Protein AF-A0A453H8F2-F1 (afdb_monomer_lite)

InterPro domains:
  IPR016024 Armadillo-type fold [SSF48371] (17-205)

Foldseek 3Di:
DVVVLCCLLVPVVVVVVPDPLLNVLVVLLCQCQDPDPVSNVVSLVSLLSNLQSDLVSLQVSLVSLLVVLLVLVVLVVVVVVCVVPDDDDDPRPDRGALVSSLVVLLSSLLSNLPPDLQSLLSSQLSQQQPSNAPPVGSCPSVVVSQVSCVVVVHHSLVSCVVSVLVSLVSCVDCQHCVPPRPRRVRSSVSSLVVVCVSPVVSSVVSVCVSCVPPPCPCVVVPDDPVNVD

Secondary structure (DSSP, 8-state):
-HHHHHHHHHHHHHHHTTS-HHHHHHHHHHHHT-SSHHHHHHHHHHHHHHHHH-HHHHHHHHHHHHHHHHHHHHHHHHHHHHTTS------PPP---HHHHHHHHHHHHHHHTTT-THHHHHHHHHHH-TTTS-TT-TTHHHHHHHHHHHTTT--HHHHHHHHHHHHHHHHTSTTTTT-S-HHHHHHHHHHHHHHHHH-HHHHHHHHHHHHTT-TTGGGSTT--GGG--

Radius of gyration: 19.94 Å; chains: 1; bounding box: 47×41×61 Å

Sequence (229 aa):
VDLLQSLLVDHLFRIQEYFSIQSLLQVLIYLVCHPSWAVRKIAYDATKNILSSSGALAEDLLFLFTSWLSLVGERVLILKQSDMDSFGDSQLPFIPSTEVLVKCLFLIAPYAIDHSQRSYARLILCSHHPCISSSGSPAGVWKRLQKRLKQQNISFTDLIFPNITVICKELLSKDGLFSSNKQEQRAALCSLATLMSISPNDTFVEFEKHFIELPDRTLHDGFSENDIK

pLDDT: mean 85.43, std 12.01, range [42.34, 96.06]

Organism: Aegilops tauschii subsp. strangulata (NCBI:txid200361)

Structure (mmCIF, N/CA/C/O backbone):
data_AF-A0A453H8F2-F1
#
_entry.id   AF-A0A453H8F2-F1
#
loop_
_atom_site.group_PDB
_atom_site.id
_atom_site.type_symbol
_atom_site.label_atom_id
_atom_site.label_alt_id
_atom_site.label_comp_id
_atom_site.label_asym_id
_atom_site.label_entity_id
_atom_site.label_seq_id
_atom_site.pdbx_PDB_ins_code
_atom_site.Cartn_x
_atom_site.Cartn_y
_atom_site.Cartn_z
_atom_site.occupancy
_atom_site.B_iso_or_equiv
_atom_site.auth_seq_id
_atom_site.auth_comp_id
_atom_site.auth_asym_id
_atom_site.auth_atom_id
_atom_site.pdbx_PDB_model_num
ATOM 1 N N . VAL A 1 1 ? -14.748 4.874 19.698 1.00 80.06 1 VAL A N 1
ATOM 2 C CA . VAL A 1 1 ? -14.541 4.966 18.235 1.00 80.06 1 VAL A CA 1
ATOM 3 C C . VAL A 1 1 ? -15.328 6.141 17.677 1.00 80.06 1 VAL A C 1
ATOM 5 O O . VAL A 1 1 ? -14.727 6.965 17.012 1.00 80.06 1 VAL A O 1
ATOM 8 N N . ASP A 1 2 ? -16.598 6.292 18.051 1.00 84.06 2 ASP A N 1
ATOM 9 C CA . ASP A 1 2 ? -17.459 7.393 17.584 1.00 84.06 2 ASP A CA 1
ATOM 10 C C . ASP A 1 2 ? -16.883 8.791 17.855 1.00 84.06 2 ASP A C 1
ATOM 12 O O . ASP A 1 2 ? -16.821 9.604 16.943 1.00 84.06 2 ASP A O 1
ATOM 16 N N . LEU A 1 3 ? -16.339 9.043 19.056 1.00 83.38 3 LEU A N 1
ATOM 17 C CA . LEU A 1 3 ? -15.649 10.307 19.354 1.00 83.38 3 LEU A CA 1
ATOM 18 C C . LEU A 1 3 ? -14.469 10.566 18.402 1.00 83.38 3 LEU A C 1
ATOM 20 O O . LEU A 1 3 ? -14.318 11.674 17.902 1.00 83.38 3 LEU A O 1
ATOM 24 N N . LEU A 1 4 ? -13.648 9.545 18.127 1.00 81.38 4 LEU A N 1
ATOM 25 C CA . LEU A 1 4 ? -12.515 9.664 17.203 1.00 81.38 4 LEU A CA 1
ATOM 26 C C . LEU A 1 4 ? -13.003 9.986 15.784 1.00 81.38 4 LEU A C 1
ATOM 28 O O . LEU A 1 4 ? -12.419 10.834 15.120 1.00 81.38 4 LEU A O 1
ATOM 32 N N . GLN A 1 5 ? -14.088 9.342 15.345 1.00 86.00 5 GLN A N 1
ATOM 33 C CA . GLN A 1 5 ? -14.711 9.629 14.057 1.00 86.00 5 GLN A CA 1
ATOM 34 C C . GLN A 1 5 ? -15.205 11.076 13.986 1.00 86.00 5 GLN A C 1
ATOM 36 O O . GLN A 1 5 ? -14.808 11.779 13.068 1.00 86.00 5 GLN A O 1
ATOM 41 N N . SER A 1 6 ? -16.022 11.535 14.939 1.00 86.50 6 SER A N 1
ATOM 42 C CA . SER A 1 6 ? -16.548 12.908 14.937 1.00 86.50 6 SER A CA 1
ATOM 43 C C . SER A 1 6 ? -15.426 13.947 14.946 1.00 86.50 6 SER A C 1
ATOM 45 O O . SER A 1 6 ? -15.436 14.879 14.151 1.00 86.50 6 SER A O 1
ATOM 47 N N . LEU A 1 7 ? -14.396 13.752 15.778 1.00 83.44 7 LEU A N 1
ATOM 48 C CA . LEU A 1 7 ? -13.256 14.670 15.833 1.00 83.44 7 LEU A CA 1
ATOM 49 C C . LEU A 1 7 ? -12.485 14.735 14.504 1.00 83.44 7 LEU A C 1
ATOM 51 O O . LEU A 1 7 ? -12.079 15.816 14.089 1.00 83.44 7 LEU A O 1
ATOM 55 N N . LEU A 1 8 ? -12.280 13.606 13.824 1.00 82.44 8 LEU A N 1
ATOM 56 C CA . LEU A 1 8 ? -11.508 13.566 12.577 1.00 82.44 8 LEU A CA 1
ATOM 57 C C . LEU A 1 8 ? -12.327 13.920 11.335 1.00 82.44 8 LEU A C 1
ATOM 59 O O . LEU A 1 8 ? -11.763 14.430 10.377 1.00 82.44 8 LEU A O 1
ATOM 63 N N . VAL A 1 9 ? -13.633 13.661 11.329 1.00 85.00 9 VAL A N 1
ATOM 64 C CA . VAL A 1 9 ? -14.508 14.027 10.208 1.00 85.00 9 VAL A CA 1
ATOM 65 C C . VAL A 1 9 ? -14.824 15.521 10.251 1.00 85.00 9 VAL A C 1
ATOM 67 O O . VAL A 1 9 ? -14.680 16.192 9.233 1.00 85.00 9 VAL A O 1
ATOM 70 N N . ASP A 1 10 ? -15.170 16.057 11.424 1.00 86.12 10 ASP A N 1
ATOM 71 C CA . ASP A 1 10 ? -15.652 17.439 11.543 1.00 86.12 10 ASP A CA 1
ATOM 72 C C . ASP A 1 10 ? -14.533 18.438 11.879 1.00 86.12 10 ASP A C 1
ATOM 74 O O . ASP A 1 10 ? -14.655 19.641 11.622 1.00 86.12 10 ASP A O 1
ATOM 78 N N . HIS A 1 11 ? -13.434 17.972 12.485 1.00 84.38 11 HIS A N 1
ATOM 79 C CA . HIS A 1 11 ? -12.412 18.841 13.080 1.00 84.38 11 HIS A CA 1
ATOM 80 C C . HIS A 1 11 ? -10.964 18.429 12.764 1.00 84.38 11 HIS A C 1
ATOM 82 O O . HIS A 1 11 ? -10.061 18.797 13.518 1.00 84.38 11 HIS A O 1
ATOM 88 N N . LEU A 1 12 ? -10.716 17.735 11.640 1.00 82.06 12 LEU A N 1
ATOM 89 C CA . LEU A 1 12 ? -9.389 17.220 11.258 1.00 82.06 12 LEU A CA 1
ATOM 90 C C . LEU A 1 12 ? -8.255 18.235 11.457 1.00 82.06 12 LEU A C 1
ATOM 92 O O . LEU A 1 12 ? -7.270 17.923 12.119 1.00 82.06 12 LEU A O 1
ATOM 96 N N . PHE A 1 13 ? -8.421 19.455 10.935 1.00 81.69 13 PHE A N 1
ATOM 97 C CA . PHE A 1 13 ? -7.403 20.508 11.003 1.00 81.69 13 PHE A CA 1
ATOM 98 C C . PHE A 1 13 ? -7.022 20.866 12.448 1.00 81.69 13 PHE A C 1
ATOM 100 O O . PHE A 1 13 ? -5.845 20.956 12.773 1.00 81.69 13 PHE A O 1
ATOM 107 N N . ARG A 1 14 ? -8.011 20.990 13.345 1.00 82.19 14 ARG A N 1
ATOM 108 C CA . ARG A 1 14 ? -7.760 21.275 14.769 1.00 82.19 14 ARG A CA 1
ATOM 109 C C . ARG A 1 14 ? -7.122 20.088 15.475 1.00 82.19 14 ARG A C 1
ATOM 111 O O . ARG A 1 14 ? -6.304 20.269 16.363 1.00 82.19 14 ARG A O 1
ATOM 118 N N . ILE A 1 15 ? -7.497 18.866 15.103 1.00 80.56 15 ILE A N 1
ATOM 119 C CA . ILE A 1 15 ? -6.936 17.656 15.710 1.00 80.56 15 ILE A CA 1
ATOM 120 C C . ILE A 1 15 ? -5.476 17.458 15.309 1.00 80.56 15 ILE A C 1
ATOM 122 O O . ILE A 1 15 ? -4.679 17.055 16.152 1.00 80.56 15 ILE A O 1
ATOM 126 N N . GLN A 1 16 ? -5.104 17.791 14.073 1.00 80.12 16 GLN A N 1
ATOM 127 C CA . GLN A 1 16 ? -3.721 17.691 13.600 1.00 80.12 16 GLN A CA 1
ATOM 128 C C . GLN A 1 16 ? -2.739 18.580 14.385 1.00 80.12 16 GLN A C 1
ATOM 130 O O . GLN A 1 16 ? -1.561 18.242 14.456 1.00 80.12 16 GLN A O 1
ATOM 135 N N . GLU A 1 17 ? -3.204 19.649 15.043 1.00 82.88 17 GLU A N 1
ATOM 136 C CA . GLU A 1 17 ? -2.373 20.472 15.941 1.00 82.88 17 GLU A CA 1
ATOM 137 C C . GLU A 1 17 ? -1.934 19.718 17.211 1.00 82.88 17 GLU A C 1
ATOM 139 O O . GLU A 1 17 ? -0.897 20.030 17.795 1.00 82.88 17 GLU A O 1
ATOM 144 N N . TYR A 1 18 ? -2.697 18.705 17.631 1.00 83.06 18 TYR A N 1
ATOM 145 C CA . TYR A 1 18 ? -2.476 17.965 18.881 1.00 83.06 18 TYR A CA 1
ATOM 146 C C . TYR A 1 18 ? -2.163 16.482 18.667 1.00 83.06 18 TYR A C 1
ATOM 148 O O . TYR A 1 18 ? -1.742 15.792 19.597 1.00 83.06 18 TYR A O 1
ATOM 156 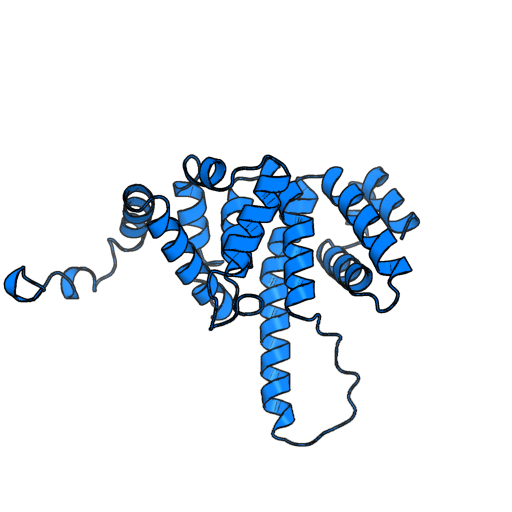N N . PHE A 1 19 ? -2.400 15.968 17.462 1.00 79.38 19 PHE A N 1
ATOM 157 C CA . PHE A 1 19 ? -2.363 14.545 17.174 1.00 79.38 19 PHE A CA 1
ATOM 158 C C . PHE A 1 19 ? -1.687 14.267 15.832 1.00 79.38 19 PHE A C 1
ATOM 160 O O . PHE A 1 19 ? -2.183 14.643 14.771 1.00 79.38 19 PHE A O 1
ATOM 167 N N . SER A 1 20 ? -0.546 13.573 15.878 1.00 89.44 20 SER A N 1
ATOM 168 C CA . SER A 1 20 ? 0.212 13.254 14.667 1.00 89.44 20 SER A CA 1
ATOM 169 C C . SER A 1 20 ? -0.512 12.222 13.793 1.00 89.44 20 SER A C 1
ATOM 171 O O . SER A 1 20 ? -1.155 11.294 14.295 1.00 89.44 20 SER A O 1
ATOM 173 N N . ILE A 1 21 ? -0.343 12.323 12.472 1.00 87.56 21 ILE A N 1
ATOM 174 C CA . ILE A 1 21 ? -0.895 11.345 11.518 1.00 87.56 21 ILE A CA 1
ATOM 175 C C . ILE A 1 21 ? -0.283 9.949 11.749 1.00 87.56 21 ILE A C 1
ATOM 177 O O . ILE A 1 21 ? -0.952 8.930 11.581 1.00 87.56 21 ILE A O 1
ATOM 181 N N . GLN A 1 22 ? 0.961 9.873 12.229 1.00 89.50 22 GLN A N 1
ATOM 182 C CA . GLN A 1 22 ? 1.587 8.607 12.618 1.00 89.50 22 GLN A CA 1
ATOM 183 C C . GLN A 1 22 ? 0.853 7.944 13.793 1.00 89.50 22 GLN A C 1
ATOM 185 O O . GLN A 1 22 ? 0.556 6.748 13.741 1.00 89.50 22 GLN A O 1
ATOM 190 N N . SER A 1 23 ? 0.519 8.714 14.832 1.00 88.69 23 SER A N 1
ATOM 191 C CA . SER A 1 23 ? -0.291 8.233 15.957 1.00 88.69 23 SER A CA 1
ATOM 192 C C . SER A 1 23 ? -1.676 7.796 15.482 1.00 88.69 23 SER A C 1
ATOM 194 O O . SER A 1 23 ? -2.191 6.774 15.938 1.00 88.69 23 SER A O 1
ATOM 196 N N . LEU A 1 24 ? -2.260 8.520 14.521 1.00 89.31 24 LEU A N 1
ATOM 197 C CA . LEU A 1 24 ? -3.533 8.146 13.913 1.00 89.31 24 LEU A CA 1
ATOM 198 C C . LEU A 1 24 ? -3.459 6.789 13.226 1.00 89.31 24 LEU A C 1
ATOM 200 O O . LEU A 1 24 ? -4.276 5.920 13.523 1.00 89.31 24 LEU A O 1
ATOM 204 N N . LEU A 1 25 ? -2.464 6.581 12.364 1.00 89.94 25 LEU A N 1
ATOM 205 C CA . LEU A 1 25 ? -2.268 5.307 11.681 1.00 89.94 25 LEU A CA 1
ATOM 206 C C . LEU A 1 25 ? -2.172 4.149 12.685 1.00 89.94 25 LEU A C 1
ATOM 208 O O . LEU A 1 25 ? -2.843 3.131 12.519 1.00 89.94 25 LEU A O 1
ATOM 212 N N . GLN A 1 26 ? -1.388 4.316 13.752 1.00 88.31 26 GLN A N 1
ATOM 213 C CA . GLN A 1 26 ? -1.236 3.299 14.796 1.00 88.31 26 GLN A CA 1
ATOM 214 C C . GLN A 1 26 ? -2.558 2.985 15.502 1.00 88.31 26 GLN A C 1
ATOM 216 O O . GLN A 1 26 ? -2.888 1.811 15.676 1.00 88.31 26 GLN A O 1
ATOM 221 N N . VAL A 1 27 ? -3.330 4.011 15.874 1.00 89.00 27 VAL A N 1
ATOM 222 C CA . VAL A 1 27 ? -4.641 3.843 16.520 1.00 89.00 27 VAL A CA 1
ATOM 223 C C . VAL A 1 27 ? -5.628 3.146 15.584 1.00 89.00 27 VAL A C 1
ATOM 225 O O . VAL A 1 27 ? -6.305 2.208 16.006 1.00 89.00 27 VAL A O 1
ATOM 228 N N . LEU A 1 28 ? -5.693 3.552 14.313 1.00 88.81 28 LEU A N 1
ATOM 229 C CA . LEU A 1 28 ? -6.578 2.935 13.322 1.00 88.81 28 LEU A CA 1
ATOM 230 C C . LEU A 1 28 ? -6.225 1.463 13.105 1.00 88.81 28 LEU A C 1
ATOM 232 O O . LEU A 1 28 ? -7.111 0.608 13.156 1.00 88.81 28 LEU A O 1
ATOM 236 N N . ILE A 1 29 ? -4.935 1.147 12.938 1.00 86.75 29 ILE A N 1
ATOM 237 C CA . ILE A 1 29 ? -4.466 -0.237 12.837 1.00 86.75 29 ILE A CA 1
ATOM 238 C C . ILE A 1 29 ? -4.872 -0.994 14.101 1.00 86.75 29 ILE A C 1
ATOM 240 O O . ILE A 1 29 ? -5.582 -1.987 13.992 1.00 86.75 29 ILE A O 1
ATOM 244 N N . TYR A 1 30 ? -4.523 -0.510 15.293 1.00 87.38 30 TYR A N 1
ATOM 245 C CA . TYR A 1 30 ? -4.846 -1.181 16.555 1.00 87.38 30 TYR A CA 1
ATOM 246 C C . TYR A 1 30 ? -6.343 -1.504 16.696 1.00 87.38 30 TYR A C 1
ATOM 248 O O . TYR A 1 30 ? -6.710 -2.634 17.024 1.00 87.38 30 TYR A O 1
ATOM 256 N N . LEU A 1 31 ? -7.220 -0.549 16.380 1.00 89.19 31 LEU A N 1
ATOM 257 C CA . LEU A 1 31 ? -8.670 -0.730 16.462 1.00 89.19 31 LEU A CA 1
ATOM 258 C C . LEU A 1 31 ? -9.200 -1.732 15.424 1.00 89.19 31 LEU A C 1
ATOM 260 O O . LEU A 1 31 ? -10.023 -2.588 15.756 1.00 89.19 31 LEU A O 1
ATOM 264 N N . VAL A 1 32 ? -8.704 -1.682 14.185 1.00 86.62 32 VAL A N 1
ATOM 265 C CA . VAL A 1 32 ? -9.069 -2.643 13.126 1.00 86.62 32 VAL A CA 1
ATOM 266 C C . VAL A 1 32 ? -8.514 -4.045 13.426 1.00 86.62 32 VAL A C 1
ATOM 268 O O . VAL A 1 32 ? -9.095 -5.048 13.007 1.00 86.62 32 VAL A O 1
ATOM 271 N N . CYS A 1 33 ? -7.438 -4.135 14.209 1.00 84.44 33 CYS A N 1
ATOM 272 C CA . CYS A 1 33 ? -6.833 -5.382 14.677 1.00 84.44 33 CYS A CA 1
ATOM 273 C C . CYS A 1 33 ? -7.430 -5.929 15.984 1.00 84.44 33 CYS A C 1
ATOM 275 O O . CYS A 1 33 ? -7.044 -7.017 16.410 1.00 84.44 33 CYS A O 1
ATOM 277 N N . HIS A 1 34 ? -8.319 -5.187 16.648 1.00 87.12 34 HIS A N 1
ATOM 278 C CA . HIS A 1 34 ? -8.715 -5.454 18.031 1.00 87.12 34 HIS A CA 1
ATOM 279 C C . HIS A 1 34 ? -9.296 -6.875 18.221 1.00 87.12 34 HIS A C 1
ATOM 281 O O . HIS A 1 34 ? -10.029 -7.343 17.347 1.00 87.12 34 HIS A O 1
ATOM 287 N N . PRO A 1 35 ? -9.056 -7.581 19.347 1.00 84.31 35 PRO A N 1
ATOM 288 C CA . PRO A 1 35 ? -9.553 -8.950 19.557 1.00 84.31 35 PRO A CA 1
ATOM 289 C C . PRO A 1 35 ? -11.088 -9.063 19.512 1.00 84.31 35 PRO A C 1
ATOM 291 O O . PRO A 1 35 ? -11.630 -10.022 18.959 1.00 84.31 35 PRO A O 1
ATOM 294 N N . SER A 1 36 ? -11.805 -8.049 20.007 1.00 89.62 36 SER A N 1
ATOM 295 C CA . SER A 1 36 ? -13.273 -7.985 19.920 1.00 89.62 36 SER A CA 1
ATOM 296 C C . SER A 1 36 ? -13.763 -7.663 18.504 1.00 89.62 36 SER A C 1
ATOM 298 O O . SER A 1 36 ? -13.453 -6.604 17.956 1.00 89.62 36 SER A O 1
ATOM 300 N N . TRP A 1 37 ? -14.597 -8.546 17.943 1.00 88.31 37 TRP A N 1
ATOM 301 C CA . TRP A 1 37 ? -15.240 -8.343 16.638 1.00 88.31 37 TRP A CA 1
ATOM 302 C C . TRP A 1 37 ? -16.119 -7.088 16.596 1.00 88.31 37 TRP A C 1
ATOM 304 O O . TRP A 1 37 ? -16.096 -6.373 15.597 1.00 88.31 37 TRP A O 1
ATOM 314 N N . ALA A 1 38 ? -16.843 -6.789 17.680 1.00 92.06 38 ALA A N 1
ATOM 315 C CA . ALA A 1 38 ? -17.693 -5.602 17.756 1.00 92.06 38 ALA A CA 1
ATOM 316 C C . ALA A 1 38 ? -16.867 -4.316 17.604 1.00 92.06 38 ALA A C 1
ATOM 318 O O . ALA A 1 38 ? -17.239 -3.431 16.838 1.00 92.06 38 ALA A O 1
ATOM 319 N N . VAL A 1 39 ? -15.698 -4.260 18.254 1.00 90.56 39 VAL A N 1
ATOM 320 C CA . VAL A 1 39 ? -14.766 -3.132 18.118 1.00 90.56 39 VAL A CA 1
ATOM 321 C C . VAL A 1 39 ? -14.242 -3.036 16.690 1.00 90.56 39 VAL A C 1
ATOM 323 O O . VAL A 1 39 ? -14.302 -1.956 16.113 1.00 90.56 39 VAL A O 1
ATOM 326 N N . ARG A 1 40 ? -13.804 -4.152 16.084 1.00 90.56 40 ARG A N 1
ATOM 327 C CA . ARG A 1 40 ? -13.309 -4.148 14.695 1.00 90.56 40 ARG A CA 1
ATOM 328 C C . ARG A 1 40 ? -14.355 -3.651 13.707 1.00 90.56 40 ARG A C 1
ATOM 330 O O . ARG A 1 40 ? -14.008 -2.901 12.804 1.00 90.56 40 ARG A O 1
ATOM 337 N N . LYS A 1 41 ? -15.616 -4.067 13.863 1.00 90.56 41 LYS A N 1
ATOM 338 C CA . LYS A 1 41 ? -16.713 -3.647 12.984 1.00 90.56 41 LYS A CA 1
ATOM 339 C C . LYS A 1 41 ? -16.907 -2.130 13.040 1.00 90.56 41 LYS A C 1
ATOM 341 O O . LYS A 1 41 ? -16.829 -1.478 12.007 1.00 90.56 41 LYS A O 1
ATOM 346 N N . ILE A 1 42 ? -17.069 -1.578 14.245 1.00 92.44 42 ILE A N 1
ATOM 347 C CA . ILE A 1 42 ? -17.270 -0.134 14.442 1.00 92.44 42 ILE A CA 1
ATOM 348 C C . ILE A 1 42 ? -16.033 0.648 13.973 1.00 92.44 42 ILE A C 1
ATOM 350 O O . ILE A 1 42 ? -16.160 1.656 13.289 1.00 92.44 42 ILE A O 1
ATOM 354 N N . ALA A 1 43 ? -14.828 0.164 14.287 1.00 92.06 43 ALA A N 1
ATOM 355 C CA . ALA A 1 43 ? -13.576 0.771 13.845 1.00 92.06 43 ALA A CA 1
ATOM 356 C C . ALA A 1 43 ? -13.438 0.799 12.323 1.00 92.06 43 ALA A C 1
ATOM 358 O O . ALA A 1 43 ? -13.000 1.805 11.774 1.00 92.06 43 ALA A O 1
ATOM 359 N N . TYR A 1 44 ? -13.816 -0.281 11.641 1.00 91.88 44 TYR A N 1
ATOM 360 C CA . TYR A 1 44 ? -13.758 -0.360 10.187 1.00 91.88 44 TYR A CA 1
ATOM 361 C C . TYR A 1 44 ? -14.693 0.666 9.537 1.00 91.88 44 TYR A C 1
ATOM 363 O O . TYR A 1 44 ? -14.250 1.432 8.682 1.00 91.88 44 TYR A O 1
ATOM 371 N N . ASP A 1 45 ? -15.949 0.735 9.987 1.00 91.81 45 ASP A N 1
ATOM 372 C CA . ASP A 1 45 ? -16.930 1.697 9.470 1.00 91.81 45 ASP A CA 1
ATOM 373 C C . ASP A 1 45 ? -16.506 3.147 9.757 1.00 91.81 45 ASP A C 1
ATOM 375 O O . ASP A 1 45 ? -16.530 3.992 8.861 1.00 91.81 45 ASP A O 1
ATOM 379 N N . ALA A 1 46 ? -16.008 3.421 10.964 1.00 92.25 46 ALA A N 1
ATOM 380 C CA . ALA A 1 46 ? -15.493 4.738 11.322 1.00 92.25 46 ALA A CA 1
ATOM 381 C C . ALA A 1 46 ? -14.272 5.143 10.494 1.00 92.25 46 ALA A C 1
ATOM 383 O O . ALA A 1 46 ? -14.193 6.273 10.019 1.00 92.25 46 ALA A O 1
ATOM 384 N N . THR A 1 47 ? -13.339 4.214 10.272 1.00 93.06 47 THR A N 1
ATOM 385 C CA . THR A 1 47 ? -12.146 4.465 9.454 1.00 93.06 47 THR A CA 1
ATOM 386 C C . THR A 1 47 ? -12.534 4.785 8.017 1.00 93.06 47 THR A C 1
ATOM 388 O O . THR A 1 47 ? -11.976 5.710 7.440 1.00 93.06 47 THR A O 1
ATOM 391 N N . LYS A 1 48 ? -13.525 4.087 7.443 1.00 93.38 48 LYS A N 1
ATOM 392 C CA . LYS A 1 48 ? -14.048 4.430 6.113 1.00 93.38 48 LYS A CA 1
ATOM 393 C C . LYS A 1 48 ? -14.581 5.858 6.065 1.00 93.38 48 LYS A C 1
ATOM 395 O O . LYS A 1 48 ? -14.257 6.577 5.130 1.00 93.38 48 LYS A O 1
ATOM 400 N N . ASN A 1 49 ? -15.359 6.264 7.068 1.00 92.94 49 ASN A N 1
ATOM 401 C CA . ASN A 1 49 ? -15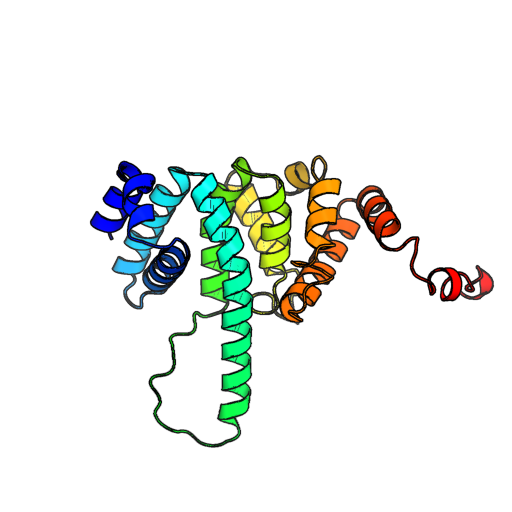.913 7.617 7.130 1.00 92.94 49 ASN A CA 1
ATOM 402 C C . ASN A 1 49 ? -14.801 8.675 7.228 1.00 92.94 49 ASN A C 1
ATOM 404 O O . ASN A 1 49 ? -14.827 9.652 6.484 1.00 92.94 49 ASN A O 1
ATOM 408 N N . ILE A 1 50 ? -13.790 8.437 8.071 1.00 91.44 50 ILE A N 1
ATOM 409 C CA . ILE A 1 50 ? -12.610 9.308 8.215 1.00 91.44 50 ILE A CA 1
ATOM 410 C C . ILE A 1 50 ? -11.831 9.419 6.898 1.00 91.44 50 ILE A C 1
ATOM 412 O O . ILE A 1 50 ? -11.457 1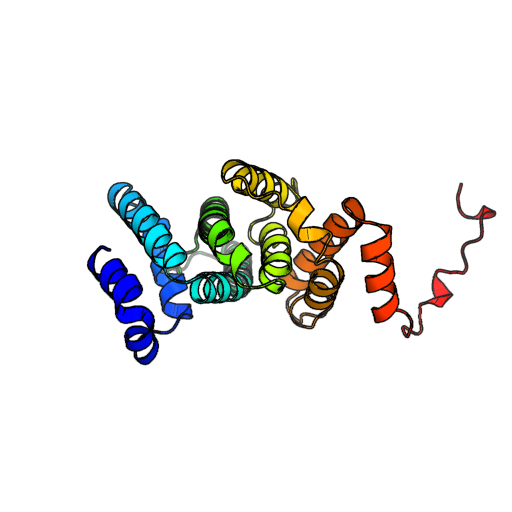0.509 6.487 1.00 91.44 50 ILE A O 1
ATOM 416 N N . LEU A 1 51 ? -11.580 8.302 6.216 1.00 92.88 51 LEU A N 1
ATOM 417 C CA . LEU A 1 51 ? -10.842 8.313 4.950 1.00 92.88 51 LEU A CA 1
ATOM 418 C C . LEU A 1 51 ? -11.652 8.965 3.823 1.00 92.88 51 LEU A C 1
ATOM 420 O O . LEU A 1 51 ? -11.090 9.650 2.976 1.00 92.88 51 LEU A O 1
ATOM 424 N N . SER A 1 52 ? -12.975 8.791 3.829 1.00 92.19 52 SER A N 1
ATOM 425 C CA . SER A 1 52 ? -13.858 9.412 2.840 1.00 92.19 52 SER A CA 1
ATOM 426 C C . SER A 1 52 ? -14.003 10.924 3.004 1.00 92.19 52 SER A C 1
ATOM 428 O O . SER A 1 52 ? -14.370 11.591 2.042 1.00 92.19 52 SER A O 1
ATOM 430 N N . SER A 1 53 ? -13.724 11.476 4.193 1.00 91.19 53 SER A N 1
ATOM 431 C CA . SER A 1 53 ? -13.837 12.918 4.430 1.00 91.19 53 SER A CA 1
ATOM 432 C C . SER A 1 53 ? -12.628 13.710 3.925 1.00 91.19 53 SER A C 1
ATOM 434 O O . SER A 1 53 ? -12.741 14.919 3.736 1.00 91.19 53 SER A O 1
ATOM 436 N N . SER A 1 54 ? -11.476 13.063 3.694 1.00 90.31 54 SER A N 1
ATOM 437 C CA . SER A 1 54 ? -10.260 13.730 3.218 1.00 90.31 54 SER A CA 1
ATOM 438 C C . SER A 1 54 ? -9.340 12.786 2.435 1.00 90.31 54 SER A C 1
ATOM 440 O O . SER A 1 54 ? -8.668 11.926 3.008 1.00 90.31 54 SER A O 1
ATOM 442 N N . GLY A 1 55 ? -9.246 13.004 1.118 1.00 90.25 55 GLY A N 1
ATOM 443 C CA . GLY A 1 55 ? -8.304 12.283 0.252 1.00 90.25 55 GLY A CA 1
ATOM 444 C C . GLY A 1 55 ? -6.834 12.556 0.600 1.00 90.25 55 GLY A C 1
ATOM 445 O O . GLY A 1 55 ? -6.021 11.637 0.552 1.00 90.25 55 GLY A O 1
ATOM 446 N N . ALA A 1 56 ? -6.509 13.780 1.037 1.00 91.31 56 ALA A N 1
ATOM 447 C CA . ALA A 1 56 ? -5.172 14.139 1.520 1.00 91.31 56 ALA A CA 1
ATOM 448 C C . ALA A 1 56 ? -4.767 13.290 2.733 1.00 91.31 56 ALA A C 1
ATOM 450 O O . ALA A 1 56 ? -3.682 12.719 2.767 1.00 91.31 56 ALA A O 1
ATOM 451 N N . LEU A 1 57 ? -5.682 13.120 3.695 1.00 91.88 57 LEU A N 1
ATOM 452 C CA . LEU A 1 57 ? -5.440 12.264 4.854 1.00 91.88 57 LEU A CA 1
ATOM 453 C C . LEU A 1 57 ? -5.241 10.799 4.445 1.00 91.88 57 LEU A C 1
ATOM 455 O O . LEU A 1 57 ? -4.390 10.110 5.005 1.00 91.88 57 LEU A O 1
ATOM 459 N N . ALA A 1 58 ? -6.031 10.309 3.486 1.00 94.06 58 ALA A N 1
ATOM 460 C CA . ALA A 1 58 ? -5.883 8.951 2.978 1.00 94.06 58 ALA A CA 1
ATOM 461 C C . ALA A 1 58 ? -4.525 8.735 2.288 1.00 94.06 58 ALA A C 1
ATOM 463 O O . ALA A 1 58 ? -3.914 7.681 2.478 1.00 94.06 58 ALA A O 1
ATOM 464 N N . GLU A 1 59 ? -4.031 9.727 1.540 1.00 94.19 59 GLU A N 1
ATOM 465 C CA . GLU A 1 59 ? -2.675 9.718 0.986 1.00 94.19 59 GLU A CA 1
ATOM 466 C C . GLU A 1 59 ? -1.621 9.705 2.100 1.00 94.19 59 GLU A C 1
ATOM 468 O O . GLU A 1 59 ? -0.794 8.794 2.132 1.00 94.19 59 GLU A O 1
ATOM 473 N N . ASP A 1 60 ? -1.677 10.635 3.055 1.00 93.81 60 ASP A N 1
ATOM 474 C CA . ASP A 1 60 ? -0.703 10.710 4.152 1.00 93.81 60 ASP A CA 1
ATOM 475 C C . ASP A 1 60 ? -0.625 9.386 4.931 1.00 93.81 60 ASP A C 1
ATOM 477 O O . ASP A 1 60 ? 0.459 8.880 5.243 1.00 93.81 60 ASP A O 1
ATOM 481 N N . LEU A 1 61 ? -1.782 8.771 5.199 1.00 94.88 61 LEU A N 1
ATOM 482 C CA . LEU A 1 61 ? -1.862 7.467 5.850 1.00 94.88 61 LEU A CA 1
ATOM 483 C C . LEU A 1 61 ? -1.266 6.347 4.991 1.00 94.88 61 LEU A C 1
ATOM 485 O O . LEU A 1 61 ? -0.621 5.461 5.546 1.00 94.88 61 LEU A O 1
ATOM 489 N N . LEU A 1 62 ? -1.439 6.368 3.666 1.00 96.06 62 LEU A N 1
ATOM 490 C CA . LEU A 1 62 ? -0.827 5.393 2.756 1.00 96.06 62 LEU A CA 1
ATOM 491 C C . LEU A 1 62 ? 0.707 5.505 2.739 1.00 96.06 62 LEU A C 1
ATOM 493 O O . LEU A 1 62 ? 1.407 4.487 2.765 1.00 96.06 62 LEU A O 1
ATOM 497 N N . PHE A 1 63 ? 1.241 6.726 2.715 1.00 94.06 63 PHE A N 1
ATOM 498 C CA . PHE A 1 63 ? 2.686 6.952 2.763 1.00 94.06 63 PHE A CA 1
ATOM 499 C C . PHE A 1 63 ? 3.271 6.459 4.088 1.00 94.06 63 PHE A C 1
ATOM 501 O O . PHE A 1 63 ? 4.197 5.647 4.089 1.00 94.06 63 PHE A O 1
ATOM 508 N N . LEU A 1 64 ? 2.663 6.843 5.214 1.00 94.44 64 LEU A N 1
ATOM 509 C CA . LEU A 1 64 ? 3.075 6.363 6.536 1.00 94.44 64 LEU A CA 1
ATOM 510 C C . LEU A 1 64 ? 2.927 4.846 6.679 1.00 94.44 64 LEU A C 1
ATOM 512 O O . LEU A 1 64 ? 3.752 4.200 7.327 1.00 94.44 64 LEU A O 1
ATOM 516 N N . PHE A 1 65 ? 1.903 4.261 6.056 1.00 95.38 65 PHE A N 1
ATOM 517 C CA . PHE A 1 65 ? 1.705 2.817 6.048 1.00 95.38 65 PHE A CA 1
ATOM 518 C C . PHE A 1 65 ? 2.874 2.089 5.380 1.00 95.38 65 PHE A C 1
ATOM 520 O O . PHE A 1 65 ? 3.283 1.045 5.877 1.00 95.38 65 PHE A O 1
ATOM 527 N N . THR A 1 66 ? 3.474 2.660 4.331 1.00 93.62 66 THR A N 1
ATOM 528 C CA . THR A 1 66 ? 4.657 2.081 3.672 1.00 93.62 66 THR A CA 1
ATOM 529 C C . THR A 1 66 ? 5.826 1.947 4.651 1.00 93.62 66 THR A C 1
ATOM 531 O O . THR A 1 66 ? 6.333 0.846 4.856 1.00 93.62 66 THR A O 1
ATOM 534 N N . SER A 1 67 ? 6.198 3.033 5.336 1.00 91.94 67 SER A N 1
ATOM 535 C CA . SER A 1 67 ? 7.272 3.009 6.340 1.00 91.94 67 SER A CA 1
ATOM 536 C C . SER A 1 67 ? 6.928 2.108 7.531 1.00 91.94 67 SER A C 1
ATOM 538 O O . SER A 1 67 ? 7.793 1.441 8.102 1.00 91.94 67 SER A O 1
ATOM 540 N N . TRP A 1 68 ? 5.646 2.042 7.898 1.00 92.25 68 TRP A N 1
ATOM 541 C CA . TRP A 1 68 ? 5.168 1.144 8.944 1.00 92.25 68 TRP A CA 1
ATOM 542 C C . TRP A 1 68 ? 5.346 -0.333 8.573 1.00 92.25 68 TRP A C 1
ATOM 544 O O . TRP A 1 68 ? 5.717 -1.131 9.433 1.00 92.25 68 TRP A O 1
ATOM 554 N N . LEU A 1 69 ? 5.138 -0.715 7.307 1.00 94.19 69 LEU A N 1
ATOM 555 C CA . LEU A 1 69 ? 5.397 -2.079 6.838 1.00 94.19 69 LEU A CA 1
ATOM 556 C C . LEU A 1 69 ? 6.874 -2.461 6.985 1.00 94.19 69 LEU A C 1
ATOM 558 O O . LEU A 1 69 ? 7.162 -3.575 7.429 1.00 94.19 69 LEU A O 1
ATOM 562 N N . SER A 1 70 ? 7.796 -1.551 6.661 1.00 93.31 70 SER A N 1
ATOM 563 C CA . SER A 1 70 ? 9.237 -1.747 6.864 1.00 93.31 70 SER A CA 1
ATOM 564 C C . SER A 1 70 ? 9.551 -2.013 8.340 1.00 93.31 70 SER A C 1
ATOM 566 O O . SER A 1 70 ? 10.159 -3.037 8.665 1.00 93.31 70 SER A O 1
ATOM 568 N N . LEU A 1 71 ? 9.026 -1.167 9.237 1.00 91.06 71 LEU A N 1
ATOM 569 C CA . LEU A 1 71 ? 9.199 -1.292 10.688 1.00 91.06 71 LEU A CA 1
ATOM 570 C C . LEU A 1 71 ? 8.629 -2.609 11.238 1.00 91.06 71 LEU A C 1
ATOM 572 O O . LEU A 1 71 ? 9.256 -3.269 12.067 1.00 91.06 71 LEU A O 1
ATOM 576 N N . VAL A 1 72 ? 7.434 -3.010 10.795 1.00 90.44 72 VAL A N 1
ATOM 577 C CA . VAL A 1 72 ? 6.834 -4.288 11.204 1.00 90.44 72 VAL A CA 1
ATOM 578 C C . VAL A 1 72 ? 7.668 -5.461 10.688 1.00 90.44 72 VAL A C 1
ATOM 580 O O . VAL A 1 72 ? 7.912 -6.405 11.438 1.00 90.44 72 VAL A O 1
ATOM 583 N N . GLY A 1 73 ? 8.147 -5.397 9.444 1.00 90.38 73 GLY A N 1
ATOM 584 C CA . GLY A 1 73 ? 9.040 -6.403 8.871 1.00 90.38 73 GLY A CA 1
ATOM 585 C C . GLY A 1 73 ? 10.334 -6.569 9.670 1.00 90.38 73 GLY A C 1
ATOM 586 O O . GLY A 1 73 ? 10.720 -7.695 9.979 1.00 90.38 73 GLY A O 1
ATOM 587 N N . GLU A 1 74 ? 10.957 -5.464 10.085 1.00 89.94 74 GLU A N 1
ATOM 588 C CA . GLU A 1 74 ? 12.156 -5.473 10.933 1.00 89.94 74 GLU A CA 1
ATOM 589 C C . GLU A 1 74 ? 11.887 -6.120 12.293 1.00 89.94 74 GLU A C 1
ATOM 591 O O . GLU A 1 74 ? 12.628 -7.009 12.708 1.00 89.94 74 GLU A O 1
ATOM 596 N N . ARG A 1 75 ? 10.780 -5.759 12.955 1.00 88.38 75 ARG A N 1
ATOM 597 C CA . ARG A 1 75 ? 10.381 -6.379 14.229 1.00 88.38 75 ARG A CA 1
ATOM 598 C C . ARG A 1 75 ? 10.174 -7.885 14.092 1.00 88.38 75 ARG A C 1
ATOM 600 O O . ARG A 1 75 ? 10.640 -8.641 14.935 1.00 88.38 75 ARG A O 1
ATOM 607 N N . VAL A 1 76 ? 9.519 -8.334 13.020 1.00 87.56 76 VAL A N 1
ATOM 608 C CA . VAL A 1 76 ? 9.323 -9.768 12.752 1.00 87.56 76 VAL A CA 1
ATOM 609 C C . VAL A 1 76 ? 10.657 -10.487 12.532 1.00 87.56 76 VAL A C 1
ATOM 611 O O . VAL A 1 76 ? 10.811 -11.619 12.985 1.00 87.56 76 VAL A O 1
ATOM 614 N N . LEU A 1 77 ? 11.620 -9.863 11.847 1.00 86.12 77 LEU A N 1
ATOM 615 C CA . LEU A 1 77 ? 12.951 -10.444 11.648 1.00 86.12 77 LEU A CA 1
ATOM 616 C C . LEU A 1 77 ? 13.722 -10.573 12.964 1.00 86.12 77 LEU A C 1
ATOM 618 O O . LEU A 1 77 ? 14.298 -11.629 13.209 1.00 86.12 77 LEU A O 1
ATOM 622 N N . ILE A 1 78 ? 13.680 -9.542 13.812 1.00 86.06 78 ILE A N 1
ATOM 623 C CA . ILE A 1 78 ? 14.314 -9.555 15.138 1.00 86.06 78 ILE A CA 1
ATOM 624 C C . ILE A 1 78 ? 13.738 -10.690 15.989 1.00 86.06 78 ILE A C 1
ATOM 626 O O . ILE A 1 78 ? 14.499 -11.456 16.568 1.00 86.06 78 ILE A O 1
ATOM 630 N N . LEU A 1 79 ? 12.411 -10.859 16.008 1.00 82.31 79 LEU A N 1
ATOM 631 C CA . LEU A 1 79 ? 11.779 -11.928 16.787 1.00 82.31 79 LEU A CA 1
ATOM 632 C C . LEU A 1 79 ? 12.160 -13.329 16.317 1.00 82.31 79 LEU A C 1
ATOM 634 O O . LEU A 1 79 ? 12.447 -14.202 17.127 1.00 82.31 79 LEU A O 1
ATOM 638 N N . LYS A 1 80 ? 12.229 -13.538 14.999 1.00 81.88 80 LYS A N 1
ATOM 639 C CA . LYS A 1 80 ? 12.681 -14.820 14.442 1.00 81.88 80 LYS A CA 1
ATOM 640 C C . LYS A 1 80 ? 14.132 -15.140 14.800 1.00 81.88 80 LYS A C 1
ATOM 642 O O . LYS A 1 80 ? 14.486 -16.312 14.843 1.00 81.88 80 LYS A O 1
ATOM 647 N N . GLN A 1 81 ? 14.963 -14.118 15.004 1.00 77.88 81 GLN A N 1
ATOM 648 C CA . GLN A 1 81 ? 16.345 -14.286 15.449 1.00 77.88 81 GLN A CA 1
ATOM 649 C C . GLN A 1 81 ? 16.412 -14.551 16.959 1.00 77.88 81 GLN A C 1
ATOM 651 O O . GLN A 1 81 ? 17.171 -15.417 17.372 1.00 77.88 81 GLN A O 1
ATOM 656 N N . SER A 1 82 ? 15.585 -13.882 17.772 1.00 67.19 82 SER A N 1
ATOM 657 C CA . SER A 1 82 ? 15.551 -14.083 19.228 1.00 67.19 82 SER A CA 1
ATOM 658 C C . SER A 1 82 ? 14.918 -15.406 19.662 1.00 67.19 82 SER A C 1
ATOM 660 O O . SER A 1 82 ? 15.312 -15.951 20.684 1.00 67.19 82 SER A O 1
ATOM 662 N N . ASP A 1 83 ? 13.980 -15.963 18.888 1.00 57.97 83 ASP A N 1
ATOM 663 C CA . ASP A 1 83 ? 13.404 -17.292 19.156 1.00 57.97 83 ASP A CA 1
ATOM 664 C C . ASP A 1 83 ? 14.458 -18.421 19.076 1.00 57.97 83 ASP A C 1
ATOM 666 O O . ASP A 1 83 ? 14.210 -19.531 19.549 1.00 57.97 83 ASP A O 1
ATOM 670 N N . MET A 1 84 ? 15.645 -18.147 18.514 1.00 57.16 84 MET A N 1
ATOM 671 C CA . MET A 1 84 ? 16.789 -19.064 18.549 1.00 57.16 84 MET A CA 1
ATOM 672 C C . MET A 1 84 ? 17.599 -18.990 19.857 1.00 57.16 84 MET A C 1
ATOM 674 O O . MET A 1 84 ? 18.332 -19.933 20.143 1.00 57.16 84 MET A O 1
ATOM 678 N N . ASP A 1 85 ? 17.398 -17.955 20.686 1.00 49.34 85 ASP A N 1
ATOM 679 C CA . ASP A 1 85 ? 18.180 -17.656 21.894 1.00 49.34 85 ASP A CA 1
ATOM 680 C C . ASP A 1 85 ? 17.275 -17.350 23.116 1.00 49.34 85 ASP A C 1
ATOM 682 O O . ASP A 1 85 ? 17.291 -16.263 23.674 1.00 49.34 85 ASP A O 1
ATOM 686 N N . SER A 1 86 ? 16.503 -18.342 23.575 1.00 49.88 86 SER A N 1
ATOM 687 C CA . SER A 1 86 ?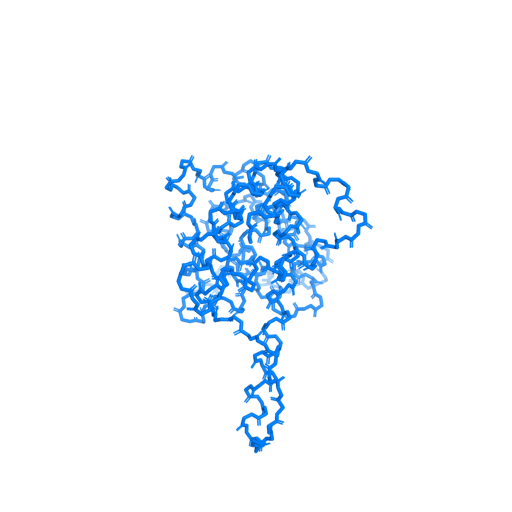 15.784 -18.410 24.872 1.00 49.88 86 SER A CA 1
ATOM 688 C C . SER A 1 86 ? 14.803 -17.277 25.270 1.00 49.88 86 SER A C 1
ATOM 690 O O . SER A 1 86 ? 15.115 -16.093 25.351 1.00 49.88 86 SER A O 1
ATOM 692 N N . PHE A 1 87 ? 13.595 -17.704 25.649 1.00 50.69 87 PHE A N 1
ATOM 693 C CA . PHE A 1 87 ? 12.479 -16.888 26.131 1.00 50.69 87 PHE A CA 1
ATOM 694 C C . PHE A 1 87 ? 12.806 -16.076 27.396 1.00 50.69 87 PHE A C 1
ATOM 696 O O . PHE A 1 87 ? 12.998 -16.636 28.476 1.00 50.69 87 PHE A O 1
ATOM 703 N N . GLY A 1 88 ? 12.746 -14.750 27.277 1.00 44.00 88 GLY A N 1
ATOM 704 C CA . GLY A 1 88 ? 12.545 -13.830 28.393 1.00 44.00 88 GLY A CA 1
ATOM 705 C C . GLY A 1 88 ? 11.246 -13.051 28.193 1.00 44.00 88 GLY A C 1
ATOM 706 O O . GLY A 1 88 ? 11.077 -12.406 27.157 1.00 44.00 88 GLY A O 1
ATOM 707 N N . ASP A 1 89 ? 10.344 -13.121 29.177 1.00 42.34 89 ASP A N 1
ATOM 708 C CA . ASP A 1 89 ? 9.104 -12.340 29.280 1.00 42.34 89 ASP A CA 1
ATOM 709 C C . ASP A 1 89 ? 9.391 -10.834 29.146 1.00 42.34 89 ASP A C 1
ATOM 711 O O . ASP A 1 89 ? 9.628 -10.116 30.117 1.00 42.34 89 ASP A O 1
ATOM 715 N N . SER A 1 90 ? 9.363 -10.335 27.916 1.00 47.34 90 SER A N 1
ATOM 716 C CA . SER A 1 90 ? 9.246 -8.914 27.619 1.00 47.34 90 SER A CA 1
ATOM 717 C C . SER A 1 90 ? 7.876 -8.703 26.997 1.00 47.34 90 SER A C 1
ATOM 719 O O . SER A 1 90 ? 7.430 -9.513 26.185 1.00 47.34 90 SER A O 1
ATOM 721 N N . GLN A 1 91 ? 7.169 -7.650 27.419 1.00 51.81 91 GLN A N 1
ATOM 722 C CA . GLN A 1 91 ? 5.909 -7.232 26.806 1.00 51.81 91 GLN A CA 1
ATOM 723 C C . GLN A 1 91 ? 6.156 -6.949 25.327 1.00 51.81 91 GLN A C 1
ATOM 725 O O . GLN A 1 91 ? 6.570 -5.862 24.925 1.00 51.81 91 GLN A O 1
ATOM 730 N N . LEU A 1 92 ? 5.964 -7.990 24.534 1.00 54.25 92 LEU A N 1
ATOM 731 C CA . LEU A 1 92 ? 6.317 -8.031 23.139 1.00 54.25 92 LEU A CA 1
ATOM 732 C C . LEU A 1 92 ? 5.406 -7.026 22.424 1.00 54.25 92 LEU A C 1
ATOM 734 O O . LEU A 1 92 ? 4.179 -7.135 22.535 1.00 54.25 92 LEU A O 1
ATOM 738 N N . PRO A 1 93 ? 5.958 -6.002 21.751 1.00 63.31 93 PRO A N 1
ATOM 739 C CA . PRO A 1 93 ? 5.138 -4.987 21.109 1.00 63.31 93 PRO A CA 1
ATOM 740 C C . PRO A 1 93 ? 4.191 -5.663 20.116 1.00 63.31 93 PRO A C 1
ATOM 742 O O . PRO A 1 93 ? 4.614 -6.521 19.348 1.00 63.31 93 PRO A O 1
ATOM 745 N N . PHE A 1 94 ? 2.910 -5.286 20.136 1.00 72.69 94 PHE A N 1
ATOM 746 C CA . PHE A 1 94 ? 1.889 -5.873 19.266 1.00 72.69 94 PHE A CA 1
ATOM 747 C C . PHE A 1 94 ? 2.332 -5.845 17.792 1.00 72.69 94 PHE A C 1
ATOM 749 O O . PHE A 1 94 ? 2.564 -4.772 17.227 1.00 72.69 94 PHE A O 1
ATOM 756 N N . ILE A 1 95 ? 2.431 -7.024 17.171 1.00 82.88 95 ILE A N 1
ATOM 757 C CA . ILE A 1 95 ? 2.728 -7.187 15.744 1.00 82.88 95 ILE A CA 1
ATOM 758 C C . ILE A 1 95 ? 1.452 -7.638 15.027 1.00 82.88 95 ILE A C 1
ATOM 760 O O . ILE A 1 95 ? 0.986 -8.760 15.249 1.00 82.88 95 ILE A O 1
ATOM 764 N N . PRO A 1 96 ? 0.872 -6.800 14.149 1.00 84.94 96 PRO A N 1
ATOM 765 C CA . PRO A 1 96 ? -0.256 -7.210 13.329 1.00 84.94 96 PRO A CA 1
ATOM 766 C C . PRO A 1 96 ? 0.123 -8.375 12.405 1.00 84.94 96 PRO A C 1
ATOM 768 O O . PRO A 1 96 ? 1.197 -8.384 11.806 1.00 84.94 96 PRO A O 1
ATOM 771 N N . SER A 1 97 ? -0.787 -9.336 12.227 1.00 87.19 97 SER A N 1
ATOM 772 C CA . SER A 1 97 ? -0.591 -10.402 11.233 1.00 87.19 97 SER A CA 1
ATOM 773 C C . SER A 1 97 ? -0.558 -9.851 9.799 1.00 87.19 97 SER A C 1
ATOM 775 O O . SER A 1 97 ? -1.196 -8.839 9.496 1.00 87.19 97 SER A O 1
ATOM 777 N N . THR A 1 98 ? 0.091 -10.571 8.880 1.00 90.25 98 THR A N 1
ATOM 778 C CA . THR A 1 98 ? 0.136 -10.219 7.450 1.00 90.25 98 THR A CA 1
ATOM 779 C C . THR A 1 98 ? -1.251 -9.961 6.852 1.00 90.25 98 THR A C 1
ATOM 781 O O . THR A 1 98 ? -1.457 -8.948 6.193 1.00 90.25 98 THR A O 1
ATOM 784 N N . GLU A 1 99 ? -2.237 -10.827 7.106 1.00 89.56 99 GLU A N 1
ATOM 785 C CA . GLU A 1 99 ? -3.584 -10.660 6.536 1.00 89.56 99 GLU A CA 1
ATOM 786 C C . GLU A 1 99 ? -4.295 -9.409 7.069 1.00 89.56 99 GLU A C 1
ATOM 788 O O . GLU A 1 99 ? -5.109 -8.798 6.379 1.00 89.56 99 GLU A O 1
ATOM 793 N N . VAL A 1 100 ? -3.979 -9.003 8.295 1.00 88.12 100 VAL A N 1
ATOM 794 C CA . VAL A 1 100 ? -4.503 -7.773 8.880 1.00 88.12 100 VAL A CA 1
ATOM 795 C C . VAL A 1 100 ? -3.883 -6.545 8.214 1.00 88.12 100 VAL A C 1
ATOM 797 O O . VAL A 1 100 ? -4.622 -5.645 7.822 1.00 88.12 100 VAL A O 1
ATOM 800 N N . LEU A 1 101 ? -2.570 -6.542 7.973 1.00 92.19 101 LEU A N 1
ATOM 801 C CA . LEU A 1 101 ? -1.904 -5.478 7.213 1.00 92.19 101 LEU A CA 1
ATOM 802 C C . LEU A 1 101 ? -2.449 -5.379 5.778 1.00 92.19 101 LEU A C 1
ATOM 804 O O . LEU A 1 101 ? -2.720 -4.284 5.292 1.00 92.19 101 LEU A O 1
ATOM 808 N N . VAL A 1 102 ? -2.704 -6.516 5.121 1.00 93.69 102 VAL A N 1
ATOM 809 C CA . VAL A 1 102 ? -3.350 -6.547 3.796 1.00 93.69 102 VAL A CA 1
ATOM 810 C C . VAL A 1 102 ? -4.744 -5.908 3.841 1.00 93.69 102 VAL A C 1
ATOM 812 O O . VAL A 1 102 ? -5.108 -5.148 2.943 1.00 93.69 102 VAL A O 1
ATOM 815 N N . LYS A 1 103 ? -5.532 -6.165 4.892 1.00 91.81 103 LYS A N 1
ATOM 816 C CA . LYS A 1 103 ? -6.844 -5.524 5.076 1.00 91.81 103 LYS A CA 1
ATOM 817 C C . LYS A 1 103 ? -6.733 -4.021 5.326 1.00 91.81 103 LYS A C 1
ATOM 819 O O . LYS A 1 103 ? -7.575 -3.290 4.813 1.00 91.81 103 LYS A O 1
ATOM 824 N N . CYS A 1 104 ? -5.715 -3.562 6.056 1.00 93.25 104 CYS A N 1
ATOM 825 C CA . CYS A 1 104 ? -5.436 -2.135 6.229 1.00 93.25 104 CYS A CA 1
ATOM 826 C C . CYS A 1 104 ? -5.114 -1.465 4.887 1.00 93.25 104 CYS A C 1
ATOM 828 O O . CYS A 1 104 ? -5.719 -0.445 4.569 1.00 93.25 104 CYS A O 1
ATOM 830 N N . LEU A 1 105 ? -4.268 -2.082 4.053 1.00 95.31 105 LEU A N 1
ATOM 831 C CA . LEU A 1 105 ? -3.999 -1.590 2.698 1.00 95.31 105 LEU A CA 1
ATOM 832 C C . LEU A 1 105 ? -5.294 -1.465 1.881 1.00 95.31 105 LEU A C 1
ATOM 834 O O . LEU A 1 105 ? -5.536 -0.437 1.259 1.00 95.31 105 LEU A O 1
ATOM 838 N N . PHE A 1 106 ? -6.158 -2.485 1.908 1.00 94.12 106 PHE A N 1
ATOM 839 C CA . PHE A 1 106 ? -7.424 -2.465 1.160 1.00 94.12 106 PHE A CA 1
ATOM 840 C C . PHE A 1 106 ? -8.443 -1.463 1.700 1.00 94.12 106 PHE A C 1
ATOM 842 O O . PHE A 1 106 ? -9.337 -1.058 0.962 1.00 94.12 106 PHE A O 1
ATOM 849 N N . LEU A 1 107 ? -8.338 -1.103 2.977 1.00 93.44 107 LEU A N 1
ATOM 850 C CA . LEU A 1 107 ? -9.171 -0.083 3.598 1.00 93.44 107 LEU A CA 1
ATOM 851 C C . LEU A 1 107 ? -8.732 1.323 3.176 1.00 93.44 107 LEU A C 1
ATOM 853 O O . LEU A 1 107 ? -9.594 2.145 2.895 1.00 93.44 107 LEU A O 1
ATOM 857 N N . ILE A 1 108 ? -7.424 1.579 3.086 1.00 94.56 108 ILE A N 1
ATOM 858 C CA . ILE A 1 108 ? -6.869 2.887 2.697 1.00 94.56 108 ILE A CA 1
ATOM 859 C C . ILE A 1 108 ? -6.973 3.114 1.183 1.00 94.56 108 ILE A C 1
ATOM 861 O O . ILE A 1 108 ? -7.329 4.204 0.739 1.00 94.56 108 ILE A O 1
ATOM 865 N N . ALA A 1 109 ? -6.695 2.080 0.383 1.00 94.19 109 ALA A N 1
ATOM 866 C CA . ALA A 1 109 ? -6.468 2.215 -1.053 1.00 94.19 109 ALA A CA 1
ATOM 867 C C . ALA A 1 109 ? -7.557 2.953 -1.850 1.00 94.19 109 ALA A C 1
ATOM 869 O O . ALA A 1 109 ? -7.184 3.805 -2.652 1.00 94.19 109 ALA A O 1
ATOM 870 N N . PRO A 1 110 ? -8.864 2.688 -1.661 1.00 92.88 110 PRO A N 1
ATOM 871 C CA . PRO A 1 110 ? -9.887 3.350 -2.464 1.00 92.88 110 PRO A CA 1
ATOM 872 C C . PRO A 1 110 ? -9.937 4.864 -2.267 1.00 92.88 110 PRO A C 1
ATOM 874 O O . PRO A 1 110 ? -10.297 5.580 -3.188 1.00 92.88 110 PRO A O 1
ATOM 877 N N . TYR A 1 111 ? -9.558 5.344 -1.083 1.00 93.00 111 TYR A N 1
ATOM 878 C CA . TYR A 1 111 ? -9.646 6.756 -0.717 1.00 93.00 111 TYR A CA 1
ATOM 879 C C . TYR A 1 111 ? -8.371 7.535 -1.061 1.00 93.00 111 TYR A C 1
ATOM 881 O O . TYR A 1 111 ? -8.417 8.744 -1.258 1.00 93.00 111 TYR A O 1
ATOM 889 N N . ALA A 1 112 ? -7.229 6.848 -1.163 1.00 93.12 112 ALA A N 1
ATOM 890 C CA . ALA A 1 112 ? -5.950 7.470 -1.510 1.00 93.12 112 ALA A CA 1
ATOM 891 C C . ALA A 1 112 ? -5.783 7.726 -3.023 1.00 93.12 112 ALA A C 1
ATOM 893 O O . ALA A 1 112 ? -4.908 8.492 -3.425 1.00 93.12 112 ALA A O 1
ATOM 894 N N . ILE A 1 113 ? -6.590 7.069 -3.865 1.00 87.94 113 ILE A N 1
ATOM 895 C CA . ILE A 1 113 ? -6.470 7.083 -5.334 1.00 87.94 113 ILE A CA 1
ATOM 896 C C . ILE A 1 113 ? -6.862 8.425 -5.962 1.00 87.94 113 ILE A C 1
ATOM 898 O O . ILE A 1 113 ? -6.291 8.796 -6.989 1.00 87.94 113 ILE A O 1
ATOM 902 N N . ASP A 1 114 ? -7.793 9.153 -5.349 1.00 77.19 114 ASP A N 1
ATOM 903 C CA . ASP A 1 114 ? -8.381 10.356 -5.949 1.00 77.19 114 ASP A CA 1
ATOM 904 C C . ASP A 1 114 ? -7.539 11.621 -5.729 1.00 77.19 114 ASP A C 1
ATOM 906 O O . ASP A 1 114 ? -7.734 12.620 -6.418 1.00 77.19 114 ASP A O 1
ATOM 910 N N . HIS A 1 115 ? -6.600 11.600 -4.778 1.00 80.31 115 HIS A N 1
ATOM 911 C CA . HIS A 1 115 ? -5.885 12.808 -4.363 1.00 80.31 115 HIS A CA 1
ATOM 912 C C . HIS A 1 115 ? -4.581 13.058 -5.135 1.00 80.31 115 HIS A C 1
ATOM 914 O O . HIS A 1 115 ? -4.254 14.201 -5.447 1.00 80.31 115 HIS A O 1
ATOM 920 N N . SER A 1 116 ? -3.819 12.006 -5.453 1.00 85.19 116 SER A N 1
ATOM 921 C CA . SER A 1 116 ? -2.449 12.157 -5.954 1.00 85.19 116 SER A CA 1
ATOM 922 C C . SER A 1 116 ? -2.007 10.984 -6.814 1.00 85.19 116 SER A C 1
ATOM 924 O O . SER A 1 116 ? -2.197 9.816 -6.476 1.00 85.19 116 SER A O 1
ATOM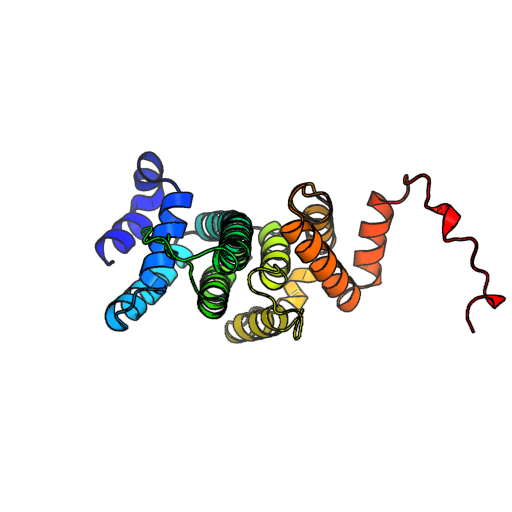 926 N N . GLN A 1 117 ? -1.318 11.302 -7.910 1.00 86.44 117 GLN A N 1
ATOM 927 C CA . GLN A 1 117 ? -0.727 10.307 -8.809 1.00 86.44 117 GLN A CA 1
ATOM 928 C C . GLN A 1 117 ? 0.363 9.476 -8.113 1.00 86.44 117 GLN A C 1
ATOM 930 O O . GLN A 1 117 ? 0.607 8.326 -8.482 1.00 86.44 117 GLN A O 1
ATOM 935 N N . ARG A 1 118 ? 1.005 10.030 -7.073 1.00 88.56 118 ARG A N 1
ATOM 936 C CA . ARG A 1 118 ? 2.031 9.322 -6.291 1.00 88.56 118 ARG A CA 1
ATOM 937 C C . ARG A 1 118 ? 1.436 8.192 -5.456 1.00 88.56 118 ARG A C 1
ATOM 939 O O . ARG A 1 118 ? 2.106 7.180 -5.237 1.00 88.56 118 ARG A O 1
ATOM 946 N N . SER A 1 119 ? 0.165 8.303 -5.067 1.00 92.62 119 SER A N 1
ATOM 947 C CA . SER A 1 119 ? -0.556 7.229 -4.382 1.00 92.62 119 SER A CA 1
ATOM 948 C C . SER A 1 119 ? -0.546 5.932 -5.188 1.00 92.62 119 SER A C 1
ATOM 950 O O . SER A 1 119 ? -0.464 4.855 -4.603 1.00 92.62 119 SER A O 1
ATOM 952 N N . TYR A 1 120 ? -0.555 5.993 -6.524 1.00 92.81 120 TYR A N 1
ATOM 953 C CA . TYR A 1 120 ? -0.521 4.789 -7.360 1.00 92.81 120 TYR A CA 1
ATOM 954 C C . TYR A 1 120 ? 0.782 4.013 -7.181 1.00 92.81 120 TYR A C 1
ATOM 956 O O . TYR A 1 120 ? 0.747 2.802 -6.963 1.00 92.81 120 TYR A O 1
ATOM 964 N N . ALA A 1 121 ? 1.922 4.708 -7.179 1.00 93.56 121 ALA A N 1
ATOM 965 C CA . ALA A 1 121 ? 3.216 4.093 -6.905 1.00 93.56 121 ALA A CA 1
ATOM 966 C C . ALA A 1 121 ? 3.255 3.472 -5.507 1.00 93.56 121 ALA A C 1
ATOM 968 O O . ALA A 1 121 ? 3.655 2.317 -5.360 1.00 93.56 121 ALA A O 1
ATOM 969 N N . ARG A 1 122 ? 2.765 4.195 -4.492 1.00 94.94 122 ARG A N 1
ATOM 970 C CA . ARG A 1 122 ? 2.712 3.694 -3.111 1.00 94.94 122 ARG A CA 1
ATOM 971 C C . ARG A 1 122 ? 1.798 2.485 -2.947 1.00 94.94 122 ARG A C 1
ATOM 973 O O . ARG A 1 122 ? 2.144 1.576 -2.198 1.00 94.94 122 ARG A O 1
ATOM 980 N N . LEU A 1 123 ? 0.683 2.418 -3.671 1.00 95.31 123 LEU A N 1
ATOM 981 C CA . LEU A 1 123 ? -0.214 1.263 -3.648 1.00 95.31 123 LEU A CA 1
ATOM 982 C C . LEU A 1 123 ? 0.433 0.015 -4.248 1.00 95.31 123 LEU A C 1
ATOM 984 O O . LEU A 1 123 ? 0.367 -1.055 -3.634 1.00 95.31 123 LEU A O 1
ATOM 988 N N . ILE A 1 124 ? 1.081 0.148 -5.410 1.00 94.50 124 ILE A N 1
ATOM 989 C CA . ILE A 1 124 ? 1.812 -0.963 -6.034 1.00 94.50 124 ILE A CA 1
ATOM 990 C C . ILE A 1 124 ? 2.946 -1.409 -5.099 1.00 94.50 124 ILE A C 1
ATOM 992 O O . ILE A 1 124 ? 3.030 -2.595 -4.768 1.00 94.50 124 ILE A O 1
ATOM 996 N N . LEU A 1 125 ? 3.737 -0.462 -4.587 1.00 95.31 125 LEU A N 1
ATOM 997 C CA . LEU A 1 125 ? 4.859 -0.724 -3.686 1.00 95.31 125 LEU A CA 1
ATOM 998 C C . LEU A 1 125 ? 4.407 -1.442 -2.411 1.00 95.31 125 LEU A C 1
ATOM 1000 O O . LEU A 1 125 ? 4.916 -2.524 -2.116 1.00 95.31 125 LEU A O 1
ATOM 1004 N N . CYS A 1 126 ? 3.400 -0.923 -1.702 1.00 95.94 126 CYS A N 1
ATOM 1005 C CA . CYS A 1 126 ? 2.828 -1.584 -0.526 1.00 95.94 126 CYS A CA 1
ATOM 1006 C C . CYS A 1 126 ? 2.386 -3.014 -0.846 1.00 95.94 126 CYS A C 1
ATOM 1008 O O . CYS A 1 126 ? 2.683 -3.936 -0.090 1.00 95.94 126 CYS A O 1
ATOM 1010 N N . SER A 1 127 ? 1.707 -3.222 -1.978 1.00 95.88 127 SER A N 1
ATOM 1011 C CA . SER A 1 127 ? 1.188 -4.539 -2.359 1.00 95.88 127 SER A CA 1
ATOM 1012 C C . SER A 1 127 ? 2.277 -5.581 -2.642 1.00 95.88 127 SER A C 1
ATOM 1014 O O . SER A 1 127 ? 2.022 -6.780 -2.525 1.00 95.88 127 SER A O 1
ATOM 1016 N N . HIS A 1 128 ? 3.491 -5.138 -2.974 1.00 95.94 128 HIS A N 1
ATOM 1017 C CA . HIS A 1 128 ? 4.660 -5.992 -3.171 1.00 95.94 128 HIS A CA 1
ATOM 1018 C C . HIS A 1 128 ? 5.622 -5.995 -1.979 1.00 95.94 128 HIS A C 1
ATOM 1020 O O . HIS A 1 128 ? 6.641 -6.686 -2.023 1.00 95.94 128 HIS A O 1
ATOM 1026 N N . HIS A 1 129 ? 5.311 -5.266 -0.906 1.00 95.69 129 HIS A N 1
ATOM 1027 C CA . HIS A 1 129 ? 6.201 -5.151 0.237 1.00 95.69 129 HIS A CA 1
ATOM 1028 C C . HIS A 1 129 ? 6.418 -6.518 0.918 1.00 95.69 129 HIS A C 1
ATOM 1030 O O . HIS A 1 129 ? 5.430 -7.185 1.248 1.00 95.69 129 HIS A O 1
ATOM 1036 N N . PRO A 1 130 ? 7.669 -6.944 1.196 1.00 93.00 130 PRO A N 1
ATOM 1037 C CA . PRO A 1 130 ? 7.970 -8.267 1.765 1.00 93.00 130 PRO A CA 1
ATOM 1038 C C . PRO A 1 130 ? 7.263 -8.588 3.089 1.00 93.00 130 PRO A C 1
ATOM 1040 O O . PRO A 1 130 ? 7.003 -9.749 3.389 1.00 93.00 130 PRO A O 1
ATOM 1043 N N . CYS A 1 131 ? 6.917 -7.566 3.877 1.00 91.75 131 CYS A N 1
ATOM 1044 C CA . CYS A 1 131 ? 6.134 -7.720 5.110 1.00 91.75 131 CYS A CA 1
ATOM 1045 C C . CYS A 1 131 ? 4.738 -8.341 4.873 1.00 91.75 131 CYS A C 1
ATOM 1047 O O . CYS A 1 131 ? 4.216 -9.049 5.739 1.00 91.75 131 CYS A O 1
ATOM 1049 N N . ILE A 1 132 ? 4.128 -8.094 3.705 1.00 92.69 132 ILE A N 1
ATOM 1050 C CA . ILE A 1 132 ? 2.775 -8.583 3.395 1.00 92.69 132 ILE A CA 1
ATOM 1051 C C . ILE A 1 132 ? 2.685 -9.483 2.165 1.00 92.69 132 ILE A C 1
ATOM 1053 O O . ILE A 1 132 ? 1.728 -10.247 2.038 1.00 92.69 132 ILE A O 1
ATOM 1057 N N . SER A 1 133 ? 3.667 -9.416 1.271 1.00 89.94 133 SER A N 1
ATOM 1058 C CA . SER A 1 133 ? 3.759 -10.282 0.104 1.00 89.94 133 SER A CA 1
ATOM 1059 C C . SER A 1 133 ? 4.555 -11.539 0.448 1.00 89.94 133 SER A C 1
ATOM 1061 O O . SER A 1 133 ? 5.699 -11.460 0.895 1.00 89.94 133 SER A O 1
ATOM 1063 N N . SER A 1 134 ? 3.952 -12.717 0.265 1.00 76.25 134 SER A N 1
ATOM 1064 C CA . SER A 1 134 ? 4.642 -13.982 0.522 1.00 76.25 134 SER A CA 1
ATOM 1065 C C . SER A 1 134 ? 5.581 -14.333 -0.631 1.00 76.25 134 SER A C 1
ATOM 1067 O O . SER A 1 134 ? 5.265 -14.119 -1.801 1.00 76.25 134 SER A O 1
ATOM 1069 N N . SER A 1 135 ? 6.720 -14.951 -0.316 1.00 68.94 135 SER A N 1
ATOM 1070 C CA . SER A 1 135 ? 7.683 -15.417 -1.324 1.00 68.94 135 SER A CA 1
ATOM 1071 C C . SER A 1 135 ? 7.078 -16.425 -2.312 1.00 68.94 135 SER A C 1
ATOM 1073 O O . SER A 1 135 ? 7.456 -16.431 -3.479 1.00 68.94 135 SER A O 1
ATOM 1075 N N . GLY A 1 136 ? 6.106 -17.234 -1.872 1.00 70.69 136 GLY A N 1
ATOM 1076 C CA . GLY A 1 136 ? 5.376 -18.185 -2.722 1.00 70.69 136 GLY A CA 1
ATOM 1077 C C . GLY A 1 136 ? 4.266 -17.562 -3.578 1.00 70.69 136 GLY A C 1
ATOM 1078 O O . GLY A 1 136 ? 3.753 -18.214 -4.483 1.00 70.69 136 GLY A O 1
ATOM 1079 N N . SER A 1 137 ? 3.876 -16.309 -3.320 1.00 76.12 137 SER A N 1
ATOM 1080 C CA . SER A 1 137 ? 2.916 -15.574 -4.151 1.00 76.12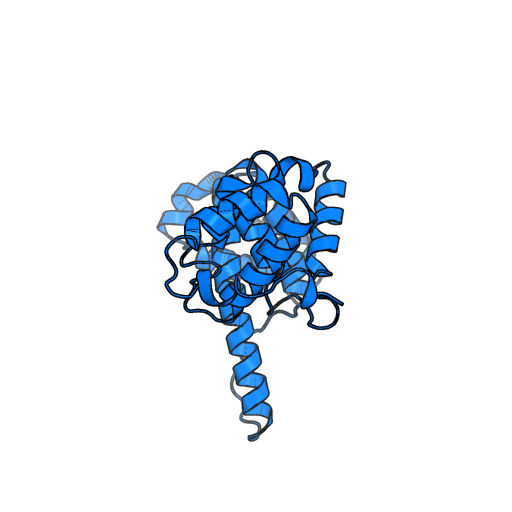 137 SER A CA 1
ATOM 1081 C C . SER A 1 137 ? 3.254 -14.075 -4.204 1.00 76.12 137 SER A C 1
ATOM 1083 O O . SER A 1 137 ? 2.495 -13.253 -3.683 1.00 76.12 137 SER A O 1
ATOM 1085 N N . PRO A 1 138 ? 4.358 -13.683 -4.877 1.00 71.06 138 PRO A N 1
ATOM 1086 C CA . PRO A 1 138 ? 4.863 -12.302 -4.851 1.00 71.06 138 PRO A CA 1
ATOM 1087 C C . PRO A 1 138 ? 3.892 -11.250 -5.412 1.00 71.06 138 PRO A C 1
ATOM 1089 O O . PRO A 1 138 ? 3.983 -10.066 -5.086 1.00 71.06 138 PRO A O 1
ATOM 1092 N N . ALA A 1 139 ? 2.952 -11.687 -6.256 1.00 83.69 139 ALA A N 1
ATOM 1093 C CA . ALA A 1 139 ? 1.886 -10.869 -6.833 1.00 83.69 139 ALA A CA 1
ATOM 1094 C C . ALA A 1 139 ? 0.500 -11.161 -6.222 1.00 83.69 139 ALA A C 1
ATOM 1096 O O . ALA A 1 139 ? -0.516 -10.691 -6.732 1.00 83.69 139 ALA A O 1
ATOM 1097 N N . GLY A 1 140 ? 0.420 -11.963 -5.156 1.00 92.06 140 GLY A N 1
ATOM 1098 C CA . GLY A 1 140 ? -0.846 -12.390 -4.560 1.00 92.06 140 GLY A CA 1
ATOM 1099 C C . GLY A 1 140 ? -1.638 -11.225 -3.967 1.00 92.06 140 GLY A C 1
ATOM 1100 O O . GLY A 1 140 ? -2.826 -11.069 -4.255 1.00 92.06 140 GLY A O 1
ATOM 1101 N N . VAL A 1 141 ? -0.979 -10.372 -3.178 1.00 95.19 141 VAL A N 1
ATOM 1102 C CA . VAL A 1 141 ? -1.605 -9.176 -2.588 1.00 95.19 141 VAL A CA 1
ATOM 1103 C C . VAL A 1 141 ? -1.959 -8.158 -3.668 1.00 95.19 141 VAL A C 1
ATOM 1105 O O . VAL A 1 141 ? -3.075 -7.645 -3.657 1.00 95.19 141 VAL A O 1
ATOM 1108 N N . TRP A 1 142 ? -1.074 -7.946 -4.643 1.00 93.56 142 TRP A N 1
ATOM 1109 C CA . TRP A 1 142 ? -1.331 -7.096 -5.807 1.00 93.56 142 TRP A CA 1
ATOM 1110 C C . TRP A 1 142 ? -2.609 -7.491 -6.565 1.00 93.56 142 TRP A C 1
ATOM 1112 O O . TRP A 1 142 ? -3.528 -6.684 -6.708 1.00 93.56 142 TRP A O 1
ATOM 1122 N N . LYS A 1 143 ? -2.749 -8.765 -6.956 1.00 92.94 143 LYS A N 1
ATOM 1123 C CA . LYS A 1 143 ? -3.956 -9.264 -7.644 1.00 92.94 143 LYS A CA 1
ATOM 1124 C C . LYS A 1 143 ? -5.220 -9.088 -6.798 1.00 92.94 143 LYS A C 1
ATOM 1126 O O . LYS A 1 143 ? -6.292 -8.768 -7.315 1.00 92.94 143 LYS A O 1
ATOM 1131 N N . ARG A 1 144 ? -5.112 -9.299 -5.480 1.00 94.62 144 ARG A N 1
ATOM 1132 C CA . ARG A 1 144 ? -6.220 -9.079 -4.539 1.00 94.62 144 ARG A CA 1
ATOM 1133 C C . ARG A 1 144 ? -6.593 -7.596 -4.456 1.00 94.62 144 ARG A C 1
ATOM 1135 O O . ARG A 1 144 ? -7.786 -7.305 -4.467 1.00 94.62 144 ARG A O 1
ATOM 1142 N N . LEU A 1 145 ? -5.617 -6.686 -4.424 1.00 94.12 145 LEU A N 1
ATOM 1143 C CA . LEU A 1 145 ? -5.839 -5.238 -4.436 1.00 94.12 145 LEU A CA 1
ATOM 1144 C C . LEU A 1 145 ? -6.586 -4.814 -5.703 1.00 94.12 145 LEU A C 1
ATOM 1146 O O . LEU A 1 145 ? -7.648 -4.205 -5.604 1.00 94.12 145 LEU A O 1
ATOM 1150 N N . GLN A 1 146 ? -6.102 -5.227 -6.879 1.00 92.94 146 GLN A N 1
ATOM 1151 C CA . GLN A 1 146 ? -6.761 -4.947 -8.159 1.00 92.94 146 GLN A CA 1
ATOM 1152 C C . GLN A 1 146 ? -8.220 -5.425 -8.161 1.00 92.94 146 GLN A C 1
ATOM 1154 O O . GLN A 1 146 ? -9.125 -4.679 -8.530 1.00 92.94 146 GLN A O 1
ATOM 1159 N N . LYS A 1 147 ? -8.479 -6.653 -7.683 1.00 93.44 147 LYS A N 1
ATOM 1160 C CA . LYS A 1 147 ? -9.844 -7.189 -7.568 1.00 93.44 147 LYS A CA 1
ATOM 1161 C C . LYS A 1 147 ? -10.716 -6.352 -6.628 1.00 93.44 147 LYS A C 1
ATOM 1163 O O . LYS A 1 147 ? -11.890 -6.150 -6.923 1.00 93.44 147 LYS A O 1
ATOM 1168 N N . ARG A 1 148 ? -10.172 -5.892 -5.497 1.00 92.12 148 ARG A N 1
ATOM 1169 C CA . ARG A 1 148 ? -10.903 -5.074 -4.516 1.00 92.12 148 ARG A CA 1
ATOM 1170 C C . ARG A 1 148 ? -11.252 -3.692 -5.051 1.00 92.12 148 ARG A C 1
ATOM 1172 O O . ARG A 1 148 ? -12.380 -3.261 -4.856 1.00 92.12 148 ARG A O 1
ATOM 1179 N N . LEU A 1 149 ? -10.335 -3.041 -5.754 1.00 92.25 149 LEU A N 1
ATOM 1180 C CA . LEU A 1 149 ? -10.593 -1.746 -6.384 1.00 92.25 149 LEU A CA 1
ATOM 1181 C C . LEU A 1 149 ? -11.607 -1.872 -7.524 1.00 92.25 149 LEU A C 1
ATOM 1183 O O . LEU A 1 149 ? -12.560 -1.100 -7.591 1.00 92.25 149 LEU A O 1
ATOM 1187 N N . LYS A 1 150 ? -11.512 -2.941 -8.325 1.00 93.06 150 LYS A N 1
ATOM 1188 C CA . LYS A 1 150 ? -12.501 -3.237 -9.368 1.00 93.06 150 LYS A CA 1
ATOM 1189 C C . LYS A 1 150 ? -13.918 -3.415 -8.810 1.00 93.06 150 LYS A C 1
ATOM 1191 O O . LYS A 1 150 ? -14.874 -3.005 -9.456 1.00 93.06 150 LYS A O 1
ATOM 1196 N N . GLN A 1 151 ? -14.072 -3.981 -7.607 1.00 92.88 151 GLN A N 1
ATOM 1197 C CA . GLN A 1 151 ? -15.377 -4.080 -6.924 1.00 92.88 151 GLN A CA 1
ATOM 1198 C C . GLN A 1 151 ? -15.986 -2.713 -6.576 1.00 92.88 151 GLN A C 1
ATOM 1200 O O . GLN A 1 151 ? -17.184 -2.638 -6.330 1.00 92.88 151 GLN A O 1
ATOM 1205 N N . GLN A 1 152 ? -15.178 -1.654 -6.555 1.00 88.94 152 GLN A N 1
ATOM 1206 C CA . GLN A 1 152 ? -15.600 -0.273 -6.320 1.00 88.94 152 GLN A CA 1
ATOM 1207 C C . GLN A 1 152 ? -15.631 0.547 -7.619 1.00 88.94 152 GLN A C 1
ATOM 1209 O O . GLN A 1 152 ? -15.658 1.769 -7.569 1.00 88.94 152 GLN A O 1
ATOM 1214 N N . ASN A 1 153 ? -15.629 -0.121 -8.780 1.00 89.81 153 ASN A N 1
ATOM 1215 C CA . ASN A 1 153 ? -15.561 0.489 -10.113 1.00 89.81 153 ASN A CA 1
ATOM 1216 C C . ASN A 1 153 ? -14.273 1.287 -10.383 1.00 89.81 153 ASN A C 1
ATOM 1218 O O . ASN A 1 153 ? -14.246 2.133 -11.270 1.00 89.81 153 ASN A O 1
ATOM 1222 N N . ILE A 1 154 ? -13.190 0.977 -9.665 1.00 89.19 154 ILE A N 1
ATOM 1223 C CA . ILE A 1 154 ? -11.871 1.578 -9.873 1.00 89.19 154 ILE A CA 1
ATOM 1224 C C . ILE A 1 154 ? -10.996 0.585 -10.646 1.00 89.19 154 ILE A C 1
ATOM 1226 O O . ILE A 1 154 ? -10.586 -0.457 -10.121 1.00 89.19 154 ILE A O 1
ATOM 1230 N N . SER A 1 155 ? -10.707 0.895 -11.910 1.00 87.00 155 SER A N 1
ATOM 1231 C CA . SER A 1 155 ? -9.810 0.098 -12.750 1.00 87.00 155 SER A CA 1
ATOM 1232 C C . SER A 1 155 ? -8.369 0.570 -12.581 1.00 87.00 155 SER A C 1
ATOM 1234 O O . SER A 1 155 ? -7.973 1.616 -13.085 1.00 87.00 155 SER A O 1
ATOM 1236 N N . PHE A 1 156 ? -7.559 -0.202 -11.854 1.00 81.12 156 PHE A N 1
ATOM 1237 C CA . PHE A 1 156 ? -6.190 0.221 -11.553 1.00 81.12 156 PHE A CA 1
ATOM 1238 C C . PHE A 1 156 ? -5.288 0.281 -12.795 1.00 81.12 156 PHE A C 1
ATOM 1240 O O . PHE A 1 156 ? -4.370 1.089 -12.846 1.00 81.12 156 PHE A O 1
ATOM 1247 N N . THR A 1 157 ? -5.546 -0.537 -13.817 1.00 80.06 157 THR A N 1
ATOM 1248 C CA . THR A 1 157 ? -4.823 -0.449 -15.096 1.00 80.06 157 THR A CA 1
ATOM 1249 C C . THR A 1 157 ? -5.075 0.884 -15.789 1.00 80.06 157 THR A C 1
ATOM 1251 O O . THR A 1 157 ? -4.133 1.491 -16.288 1.00 80.06 157 THR A O 1
ATOM 1254 N N . ASP A 1 158 ? -6.311 1.379 -15.730 1.00 85.44 158 ASP A N 1
ATOM 1255 C CA . ASP A 1 158 ? -6.712 2.646 -16.352 1.00 85.44 158 ASP A CA 1
ATOM 1256 C C . ASP A 1 158 ? -6.096 3.842 -15.609 1.00 85.44 158 ASP A C 1
ATOM 1258 O O . ASP A 1 158 ? -5.875 4.893 -16.202 1.00 85.44 158 ASP A O 1
ATOM 1262 N N . LEU A 1 159 ? -5.748 3.660 -14.328 1.00 85.75 159 LEU A N 1
ATOM 1263 C CA . LEU A 1 159 ? -4.975 4.624 -13.543 1.00 85.75 159 LEU A CA 1
ATOM 1264 C C . LEU A 1 159 ? -3.471 4.564 -13.844 1.00 85.75 159 LEU A C 1
ATOM 1266 O O . LEU A 1 159 ? -2.805 5.593 -13.783 1.00 85.75 159 LEU A O 1
ATOM 1270 N N . ILE A 1 160 ? -2.913 3.391 -14.165 1.00 86.12 160 ILE A N 1
ATOM 1271 C CA . ILE A 1 160 ? -1.471 3.239 -14.421 1.00 86.12 160 ILE A CA 1
ATOM 1272 C C . ILE A 1 160 ? -1.064 3.914 -15.729 1.00 86.12 160 ILE A C 1
ATOM 1274 O O . ILE A 1 160 ? -0.128 4.708 -15.716 1.00 86.12 160 ILE A O 1
ATOM 1278 N N . PHE A 1 161 ? -1.743 3.610 -16.840 1.00 87.81 161 PHE A N 1
ATOM 1279 C CA . PHE A 1 161 ? -1.329 4.067 -18.175 1.00 87.81 161 PHE A CA 1
ATOM 1280 C C . PHE A 1 161 ? -1.071 5.581 -18.269 1.00 87.81 161 PHE A C 1
ATOM 1282 O O . PHE A 1 161 ? 0.033 5.961 -18.654 1.00 87.81 161 PHE A O 1
ATOM 1289 N N . PRO A 1 162 ? -2.005 6.466 -17.870 1.00 89.62 162 PRO A N 1
ATOM 1290 C CA . PRO A 1 162 ? -1.778 7.908 -17.965 1.00 89.62 162 PRO A CA 1
ATOM 1291 C C . PRO A 1 162 ? -0.738 8.437 -16.964 1.00 89.62 162 PRO A C 1
ATOM 1293 O O . PRO A 1 162 ? -0.271 9.562 -17.115 1.00 89.62 162 PRO A O 1
ATOM 1296 N N . ASN A 1 163 ? -0.367 7.654 -15.947 1.00 90.94 163 ASN A N 1
ATOM 1297 C CA . ASN A 1 163 ? 0.501 8.087 -14.850 1.00 90.94 163 ASN A CA 1
ATOM 1298 C C . ASN A 1 163 ? 1.846 7.348 -14.813 1.00 90.94 163 ASN A C 1
ATOM 1300 O O . ASN A 1 163 ? 2.606 7.515 -13.857 1.00 90.94 163 ASN A O 1
ATOM 1304 N N . ILE A 1 164 ? 2.162 6.550 -15.837 1.00 91.31 164 ILE A N 1
ATOM 1305 C CA . ILE A 1 164 ? 3.305 5.631 -15.830 1.00 91.31 164 ILE A CA 1
ATOM 1306 C C . ILE A 1 164 ? 4.629 6.341 -15.535 1.00 91.31 164 ILE A C 1
ATOM 1308 O O . ILE A 1 164 ? 5.378 5.897 -14.670 1.00 91.31 164 ILE A O 1
ATOM 1312 N N . THR A 1 165 ? 4.867 7.510 -16.135 1.00 91.50 165 THR A N 1
ATOM 1313 C CA . THR A 1 165 ? 6.065 8.323 -15.884 1.00 91.50 165 THR A CA 1
ATOM 1314 C C . THR A 1 165 ? 6.202 8.738 -14.422 1.00 91.50 165 THR A C 1
ATOM 1316 O O . THR A 1 165 ? 7.289 8.651 -13.853 1.00 91.50 165 THR A O 1
ATOM 1319 N N . VAL A 1 166 ? 5.115 9.185 -13.789 1.00 92.25 166 VAL A N 1
ATOM 1320 C CA . VAL A 1 166 ? 5.143 9.610 -12.380 1.00 92.25 166 VAL A CA 1
ATOM 1321 C C . VAL A 1 166 ? 5.358 8.410 -11.468 1.00 92.25 166 VAL A C 1
ATOM 1323 O O . VAL A 1 166 ? 6.163 8.482 -10.540 1.00 92.25 166 VAL A O 1
ATOM 1326 N N . ILE A 1 167 ? 4.702 7.289 -11.773 1.00 94.00 167 ILE A N 1
ATOM 1327 C CA . ILE A 1 167 ? 4.846 6.051 -11.011 1.00 94.00 167 ILE A CA 1
ATOM 1328 C C . ILE A 1 167 ? 6.287 5.532 -11.098 1.00 94.00 167 ILE A C 1
ATOM 1330 O O . ILE A 1 167 ? 6.890 5.237 -10.068 1.00 94.00 167 ILE A O 1
ATOM 1334 N N . CYS A 1 168 ? 6.861 5.456 -12.301 1.00 94.00 168 CYS A N 1
ATOM 1335 C CA . CYS A 1 168 ? 8.238 5.018 -12.509 1.00 94.00 168 CYS A CA 1
ATOM 1336 C C . CYS A 1 168 ? 9.234 5.914 -11.771 1.00 94.00 168 CYS A C 1
ATOM 1338 O O . CYS A 1 168 ? 10.096 5.390 -11.073 1.00 94.00 168 CYS A O 1
ATOM 1340 N N . LYS A 1 169 ? 9.090 7.243 -11.849 1.00 92.94 169 LYS A N 1
ATOM 1341 C CA . LYS A 1 169 ? 9.960 8.181 -11.121 1.00 92.94 169 LYS A CA 1
ATOM 1342 C C . LYS A 1 169 ? 9.912 7.979 -9.609 1.00 92.94 169 LYS A C 1
ATOM 1344 O O . LYS A 1 169 ? 10.957 7.983 -8.968 1.00 92.94 169 LYS A O 1
ATOM 1349 N N . GLU A 1 170 ? 8.724 7.775 -9.042 1.00 93.56 170 GLU A N 1
ATOM 1350 C CA . GLU A 1 170 ? 8.578 7.511 -7.607 1.00 93.56 170 GLU A CA 1
ATOM 1351 C C . GLU A 1 170 ? 9.222 6.168 -7.222 1.00 93.56 170 GLU A C 1
ATOM 1353 O O . GLU A 1 170 ? 9.949 6.083 -6.232 1.00 93.56 170 GLU A O 1
ATOM 1358 N N . LEU A 1 171 ? 9.022 5.118 -8.026 1.00 94.81 171 LEU A N 1
ATOM 1359 C CA . LEU A 1 171 ? 9.636 3.805 -7.798 1.00 94.81 171 LEU A CA 1
ATOM 1360 C C . LEU A 1 171 ? 11.156 3.811 -8.001 1.00 94.81 171 LEU A C 1
ATOM 1362 O O . LEU A 1 171 ? 11.841 3.009 -7.378 1.00 94.81 171 LEU A O 1
ATOM 1366 N N . LEU A 1 172 ? 11.687 4.705 -8.834 1.00 93.69 172 LEU A N 1
ATOM 1367 C CA . LEU A 1 172 ? 13.118 4.913 -9.082 1.00 93.69 172 LEU A CA 1
ATOM 1368 C C . LEU A 1 172 ? 13.706 6.023 -8.195 1.00 93.69 172 LEU A C 1
ATOM 1370 O O . LEU A 1 172 ? 14.740 6.600 -8.517 1.00 93.69 172 LEU A O 1
ATOM 1374 N N . SER A 1 173 ? 13.055 6.343 -7.077 1.00 92.50 173 SER A N 1
ATOM 1375 C CA . SER A 1 173 ? 13.516 7.354 -6.125 1.00 92.50 173 SER A CA 1
ATOM 1376 C C . SER A 1 173 ? 14.264 6.744 -4.929 1.00 92.50 173 SER A C 1
ATOM 1378 O O . SER A 1 173 ? 14.432 5.524 -4.812 1.00 92.50 173 SER A O 1
ATOM 1380 N N . LYS A 1 174 ? 14.681 7.614 -3.998 1.00 91.75 174 LYS A N 1
ATOM 1381 C CA . LYS A 1 174 ? 15.231 7.240 -2.683 1.00 91.75 174 LYS A CA 1
ATOM 1382 C C . LYS A 1 174 ? 14.207 6.589 -1.751 1.00 91.75 174 LYS A C 1
ATOM 1384 O O . LYS A 1 174 ? 14.611 6.017 -0.754 1.00 91.75 174 LYS A O 1
ATOM 1389 N N . ASP A 1 175 ? 12.923 6.627 -2.087 1.00 87.06 175 ASP A N 1
ATOM 1390 C CA . ASP A 1 175 ? 11.869 5.940 -1.333 1.00 87.06 175 ASP A CA 1
ATOM 1391 C C . ASP A 1 175 ? 11.356 4.703 -2.094 1.00 87.06 175 ASP A C 1
ATOM 1393 O O . ASP A 1 175 ? 10.236 4.234 -1.873 1.00 87.06 175 ASP A O 1
ATOM 1397 N N . GLY A 1 176 ? 12.151 4.219 -3.053 1.00 92.81 176 GLY A N 1
ATOM 1398 C CA . GLY A 1 176 ? 11.867 3.071 -3.903 1.00 92.81 176 GLY A CA 1
ATOM 1399 C C . GLY A 1 176 ? 13.127 2.239 -4.141 1.00 92.81 176 GLY A C 1
ATOM 1400 O O . GLY A 1 176 ? 13.747 1.743 -3.202 1.00 92.81 176 GLY A O 1
ATOM 1401 N N . LEU A 1 177 ? 13.520 2.074 -5.403 1.00 94.12 177 LEU A N 1
ATOM 1402 C CA . LEU A 1 177 ? 14.633 1.224 -5.824 1.00 94.12 177 LEU A CA 1
ATOM 1403 C C . LEU A 1 177 ? 15.976 1.662 -5.231 1.00 94.12 177 LEU A C 1
ATOM 1405 O O . LEU A 1 177 ? 16.816 0.812 -4.947 1.00 94.12 177 LEU A O 1
ATOM 1409 N N . PHE A 1 178 ? 16.167 2.964 -5.009 1.00 91.88 178 PHE A N 1
ATOM 1410 C CA . PHE A 1 178 ? 17.378 3.511 -4.393 1.00 91.88 178 PHE A CA 1
ATOM 1411 C C . PHE A 1 178 ? 17.213 3.790 -2.892 1.00 91.88 178 PHE A C 1
ATOM 1413 O O . PHE A 1 178 ? 18.026 4.511 -2.312 1.00 91.88 178 PHE A O 1
ATOM 1420 N N . SER A 1 179 ? 16.176 3.237 -2.252 1.00 94.00 179 SER A N 1
ATOM 1421 C CA . SER A 1 179 ? 16.004 3.320 -0.797 1.00 94.00 179 SER A CA 1
ATOM 1422 C C . SER A 1 179 ? 17.152 2.654 -0.061 1.00 94.00 179 SER A C 1
ATOM 1424 O O . SER A 1 179 ? 17.708 1.666 -0.524 1.00 94.00 179 SER A O 1
ATOM 1426 N N . SER A 1 180 ? 17.522 3.166 1.110 1.00 93.44 180 SER A N 1
ATOM 1427 C CA . SER A 1 180 ? 18.449 2.463 2.005 1.00 93.44 180 SER A CA 1
ATOM 1428 C C . SER A 1 180 ? 17.791 1.245 2.668 1.00 93.44 180 SER A C 1
ATOM 1430 O O . SER A 1 180 ? 18.490 0.364 3.174 1.00 93.44 180 SER A O 1
ATOM 1432 N N . ASN A 1 181 ? 16.455 1.154 2.639 1.00 93.56 181 ASN A N 1
ATOM 1433 C CA . ASN A 1 181 ? 15.710 0.028 3.177 1.00 93.56 181 ASN A CA 1
ATOM 1434 C C . ASN A 1 181 ? 15.604 -1.112 2.150 1.00 93.56 181 ASN A C 1
ATOM 1436 O O . ASN A 1 181 ? 14.937 -1.001 1.122 1.00 93.56 181 ASN A O 1
ATOM 1440 N N . LYS A 1 182 ? 16.205 -2.266 2.464 1.00 93.56 182 LYS A N 1
ATOM 1441 C CA . LYS A 1 182 ? 16.203 -3.448 1.580 1.00 93.56 182 LYS A CA 1
ATOM 1442 C C . LYS A 1 182 ? 14.799 -3.980 1.267 1.00 93.56 182 LYS A C 1
ATOM 1444 O O . LYS A 1 182 ? 14.597 -4.572 0.207 1.00 93.56 182 LYS A O 1
ATOM 1449 N N . GLN A 1 183 ? 13.833 -3.807 2.172 1.00 93.06 183 GLN A N 1
ATOM 1450 C CA . GLN A 1 183 ? 12.455 -4.243 1.938 1.00 93.06 183 GLN A CA 1
ATOM 1451 C C . GLN A 1 183 ? 11.760 -3.350 0.908 1.00 93.06 183 GLN A C 1
ATOM 1453 O O . GLN A 1 183 ? 11.099 -3.867 0.007 1.00 93.06 183 GLN A O 1
ATOM 1458 N N . GLU A 1 184 ? 11.973 -2.036 0.989 1.00 94.00 184 GLU A N 1
ATOM 1459 C CA . GLU A 1 184 ? 11.452 -1.065 0.023 1.00 94.00 184 GLU A CA 1
ATOM 1460 C C . GLU A 1 184 ? 12.106 -1.232 -1.347 1.00 94.00 184 GLU A C 1
ATOM 1462 O O . GLU A 1 184 ? 11.390 -1.295 -2.344 1.00 94.00 184 GLU A O 1
ATOM 1467 N N . GLN A 1 185 ? 13.430 -1.431 -1.405 1.00 95.00 185 GLN A N 1
ATOM 1468 C CA . GLN A 1 185 ? 14.125 -1.753 -2.658 1.00 95.00 185 GLN A CA 1
ATOM 1469 C C . GLN A 1 185 ? 13.515 -2.991 -3.331 1.00 95.00 185 GLN A C 1
ATOM 1471 O O . GLN A 1 185 ? 13.232 -2.998 -4.532 1.00 95.00 185 GLN A O 1
ATOM 1476 N N . ARG A 1 186 ? 13.275 -4.055 -2.550 1.00 93.94 186 ARG A N 1
ATOM 1477 C CA . ARG A 1 186 ? 12.669 -5.292 -3.056 1.00 93.94 186 ARG A CA 1
ATOM 1478 C C . ARG A 1 186 ? 11.240 -5.063 -3.543 1.00 93.94 186 ARG A C 1
ATOM 1480 O O . ARG A 1 186 ? 10.873 -5.583 -4.596 1.00 93.94 186 ARG A O 1
ATOM 1487 N N . ALA A 1 187 ? 10.452 -4.294 -2.797 1.00 95.25 187 ALA A N 1
ATOM 1488 C CA . ALA A 1 187 ? 9.094 -3.930 -3.176 1.00 95.25 187 ALA A CA 1
ATOM 1489 C C . ALA A 1 187 ? 9.076 -3.122 -4.481 1.00 95.25 187 ALA A C 1
ATOM 1491 O O . ALA A 1 187 ? 8.274 -3.412 -5.370 1.00 95.25 187 ALA A O 1
ATOM 1492 N N . ALA A 1 188 ? 9.993 -2.164 -4.631 1.00 95.69 188 ALA A N 1
ATOM 1493 C CA . ALA A 1 188 ? 10.141 -1.344 -5.826 1.00 95.69 188 ALA A CA 1
ATOM 1494 C C . ALA A 1 188 ? 10.547 -2.178 -7.049 1.00 95.69 188 ALA A C 1
ATOM 1496 O O . ALA A 1 188 ? 9.921 -2.044 -8.096 1.00 95.69 188 ALA A O 1
ATOM 1497 N N . LEU A 1 189 ? 11.495 -3.114 -6.909 1.00 94.50 189 LEU A N 1
ATOM 1498 C CA . LEU A 1 189 ? 11.844 -4.066 -7.974 1.00 94.50 189 LEU A CA 1
ATOM 1499 C C . LEU A 1 189 ? 10.630 -4.869 -8.451 1.00 94.50 189 LEU A C 1
ATOM 1501 O O . LEU A 1 189 ? 10.360 -4.946 -9.648 1.00 94.50 189 LEU A O 1
ATOM 1505 N N . CYS A 1 190 ? 9.874 -5.455 -7.519 1.00 95.06 190 CYS A N 1
ATOM 1506 C CA . CYS A 1 190 ? 8.663 -6.201 -7.861 1.00 95.06 190 CYS A CA 1
ATOM 1507 C C . CYS A 1 190 ? 7.590 -5.301 -8.494 1.00 95.06 190 CYS A C 1
ATOM 1509 O O . CYS A 1 190 ? 6.900 -5.730 -9.414 1.00 95.06 190 CYS A O 1
ATOM 1511 N N . SER A 1 191 ? 7.482 -4.051 -8.044 1.00 95.00 191 SER A N 1
ATOM 1512 C CA . SER A 1 191 ? 6.556 -3.059 -8.599 1.00 95.00 191 SER A CA 1
ATOM 1513 C C . SER A 1 191 ? 6.912 -2.688 -10.037 1.00 95.00 191 SER A C 1
ATOM 1515 O O . SER A 1 191 ? 6.041 -2.695 -10.900 1.00 95.00 191 SER A O 1
ATOM 1517 N N . LEU A 1 192 ? 8.192 -2.438 -10.321 1.00 94.88 192 LEU A N 1
ATOM 1518 C CA . LEU A 1 192 ? 8.691 -2.165 -11.670 1.00 94.88 192 LEU A CA 1
ATOM 1519 C C . LEU A 1 192 ? 8.492 -3.370 -12.596 1.00 94.88 192 LEU A C 1
ATOM 1521 O O . LEU A 1 192 ? 8.056 -3.196 -13.729 1.00 94.88 192 LEU A O 1
ATOM 1525 N N . ALA A 1 193 ? 8.721 -4.594 -12.111 1.00 93.75 193 ALA A N 1
ATOM 1526 C CA . ALA A 1 193 ? 8.431 -5.810 -12.876 1.00 93.75 193 ALA A CA 1
ATOM 1527 C C . ALA A 1 193 ? 6.930 -5.946 -13.209 1.00 93.75 193 ALA A C 1
ATOM 1529 O O . ALA A 1 193 ? 6.561 -6.333 -14.322 1.00 93.75 193 ALA A O 1
ATOM 1530 N N . THR A 1 194 ? 6.054 -5.583 -12.268 1.00 93.06 194 THR A N 1
ATOM 1531 C CA . THR A 1 194 ? 4.608 -5.502 -12.508 1.00 93.06 194 THR A CA 1
ATOM 1532 C C . THR A 1 194 ? 4.279 -4.456 -13.573 1.00 93.06 194 THR A C 1
ATOM 1534 O O . THR A 1 194 ? 3.493 -4.748 -14.471 1.00 93.06 194 THR A O 1
ATOM 1537 N N . LEU A 1 195 ? 4.898 -3.273 -13.531 1.00 93.56 195 LEU A N 1
ATOM 1538 C CA . LEU A 1 195 ? 4.694 -2.238 -14.550 1.00 93.56 195 LEU A CA 1
ATOM 1539 C C . LEU A 1 195 ? 5.192 -2.671 -15.930 1.00 93.56 195 LEU A C 1
ATOM 1541 O O . LEU A 1 195 ? 4.457 -2.506 -16.898 1.00 93.56 195 LEU A O 1
ATOM 1545 N N . MET A 1 196 ? 6.350 -3.333 -16.015 1.00 93.44 196 MET A N 1
ATOM 1546 C CA . MET A 1 196 ? 6.842 -3.926 -17.266 1.00 93.44 196 MET A CA 1
ATOM 1547 C C . MET A 1 196 ? 5.880 -4.954 -17.856 1.00 93.44 196 MET A C 1
ATOM 1549 O O . MET A 1 196 ? 5.813 -5.114 -19.068 1.00 93.44 196 MET A O 1
ATOM 1553 N N . SER A 1 197 ? 5.111 -5.642 -17.014 1.00 91.19 197 SER A N 1
ATOM 1554 C CA . SER A 1 197 ? 4.095 -6.588 -17.480 1.00 91.19 197 SER A CA 1
ATOM 1555 C C . SER A 1 197 ? 2.811 -5.899 -17.965 1.00 91.19 197 SER A C 1
ATOM 1557 O O . SER A 1 197 ? 2.027 -6.521 -18.677 1.00 91.19 197 SER A O 1
ATOM 1559 N N . ILE A 1 198 ? 2.561 -4.648 -17.557 1.00 89.62 198 ILE A N 1
ATOM 1560 C CA . ILE A 1 198 ? 1.343 -3.884 -17.879 1.00 89.62 198 ILE A CA 1
ATOM 1561 C C . ILE A 1 198 ? 1.580 -2.945 -19.067 1.00 89.62 198 ILE A C 1
ATOM 1563 O O . ILE A 1 198 ? 0.801 -2.966 -20.015 1.00 89.62 198 ILE A O 1
ATOM 1567 N N . SER A 1 199 ? 2.645 -2.141 -19.019 1.00 90.88 199 SER A N 1
ATOM 1568 C CA . SER A 1 199 ? 3.089 -1.281 -20.119 1.00 90.88 199 SER A CA 1
ATOM 1569 C C . SER A 1 199 ? 4.607 -1.407 -20.312 1.00 90.88 199 SER A C 1
ATOM 1571 O O . SER A 1 199 ? 5.363 -0.590 -19.778 1.00 90.88 199 SER A O 1
ATOM 1573 N N . PRO A 1 200 ? 5.087 -2.441 -21.031 1.00 91.44 200 PRO A N 1
ATOM 1574 C CA . PRO A 1 200 ? 6.519 -2.710 -21.175 1.00 91.44 200 PRO A CA 1
ATOM 1575 C C . PRO A 1 200 ? 7.271 -1.544 -21.816 1.00 91.44 200 PRO A C 1
ATOM 1577 O O . PRO A 1 200 ? 8.283 -1.107 -21.280 1.00 91.44 200 PRO A O 1
ATOM 1580 N N . ASN A 1 201 ? 6.755 -1.002 -22.923 1.00 91.44 201 ASN A N 1
ATOM 1581 C CA . ASN A 1 201 ? 7.435 0.056 -23.671 1.00 91.44 201 ASN A CA 1
ATOM 1582 C C . ASN A 1 201 ? 7.558 1.343 -22.846 1.00 91.44 201 ASN A C 1
ATOM 1584 O O . ASN A 1 201 ? 8.657 1.874 -22.705 1.00 91.44 201 ASN A O 1
ATOM 1588 N N . ASP A 1 202 ? 6.457 1.815 -22.252 1.00 91.31 202 ASP A N 1
ATOM 1589 C CA . ASP A 1 202 ? 6.467 3.068 -21.488 1.00 91.31 202 ASP A CA 1
ATOM 1590 C C . ASP A 1 202 ? 7.313 2.943 -20.218 1.00 91.31 202 ASP A C 1
ATOM 1592 O O . ASP A 1 202 ? 8.092 3.837 -19.886 1.00 91.31 202 ASP A O 1
ATOM 1596 N N . THR A 1 203 ? 7.201 1.808 -19.520 1.00 91.88 203 THR A N 1
ATOM 1597 C CA . THR A 1 203 ? 7.995 1.556 -18.312 1.00 91.88 203 THR A CA 1
ATOM 1598 C C . THR A 1 203 ? 9.481 1.481 -18.667 1.00 91.88 203 THR A C 1
ATOM 1600 O O . THR A 1 203 ? 10.307 2.025 -17.934 1.00 91.88 203 THR A O 1
ATOM 1603 N N . PHE A 1 204 ? 9.842 0.819 -19.776 1.00 90.62 204 PHE A N 1
ATOM 1604 C CA . PHE A 1 204 ? 11.235 0.667 -20.205 1.00 90.62 204 PHE A CA 1
ATOM 1605 C C . PHE A 1 204 ? 11.867 2.006 -20.561 1.00 90.62 204 PHE A C 1
ATOM 1607 O O . PHE A 1 204 ? 12.968 2.289 -20.100 1.00 90.62 204 PHE A O 1
ATOM 1614 N N . VAL A 1 205 ? 11.150 2.859 -21.294 1.00 91.06 205 VAL A N 1
ATOM 1615 C CA . VAL A 1 205 ? 11.625 4.206 -21.640 1.00 91.06 205 VAL A CA 1
ATOM 1616 C C . VAL A 1 205 ? 11.925 5.034 -20.388 1.00 91.06 205 VAL A C 1
ATOM 1618 O O . VAL A 1 205 ? 12.924 5.748 -20.345 1.00 91.06 205 VAL A O 1
ATOM 1621 N N . GLU A 1 206 ? 11.090 4.957 -19.349 1.00 90.25 206 GLU A N 1
ATOM 1622 C CA . GLU A 1 206 ? 11.361 5.661 -18.089 1.00 90.25 206 GLU A CA 1
ATOM 1623 C C . GLU A 1 206 ? 12.522 5.043 -17.310 1.00 90.25 206 GLU A C 1
ATOM 1625 O O . GLU A 1 206 ? 13.336 5.773 -16.748 1.00 90.25 206 GLU A O 1
ATOM 1630 N N . PHE A 1 207 ? 12.629 3.713 -17.299 1.00 86.31 207 PHE A N 1
ATOM 1631 C CA . PHE A 1 207 ? 13.754 3.021 -16.680 1.00 86.31 207 PHE A CA 1
ATOM 1632 C C . PHE A 1 207 ? 15.075 3.428 -17.343 1.00 86.31 207 PHE A C 1
ATOM 1634 O O . PHE A 1 207 ? 15.997 3.857 -16.654 1.00 86.31 207 PHE A O 1
ATOM 1641 N N . GLU A 1 208 ? 15.153 3.386 -18.675 1.00 87.19 208 GLU A N 1
ATOM 1642 C CA . GLU A 1 208 ? 16.368 3.711 -19.423 1.00 87.19 208 GLU A CA 1
ATOM 1643 C C . GLU A 1 208 ? 16.902 5.106 -19.071 1.00 87.19 208 GLU A C 1
ATOM 1645 O O . GLU A 1 208 ? 18.094 5.239 -18.801 1.00 87.19 208 GLU A O 1
ATOM 1650 N N . LYS A 1 209 ? 16.036 6.125 -18.948 1.00 87.25 209 LYS A N 1
ATOM 1651 C CA . LYS A 1 209 ? 16.433 7.499 -18.569 1.00 87.25 209 LYS A CA 1
ATOM 1652 C C . LYS A 1 209 ? 17.252 7.570 -17.278 1.00 87.25 209 LYS A C 1
ATOM 1654 O O . LYS A 1 209 ? 18.117 8.431 -17.162 1.00 87.25 209 LYS A O 1
ATOM 1659 N N . HIS A 1 210 ? 16.971 6.702 -16.308 1.00 78.75 210 HIS A N 1
ATOM 1660 C CA . HIS A 1 210 ? 17.636 6.706 -15.003 1.00 78.75 210 HIS A CA 1
ATOM 1661 C C . HIS A 1 210 ? 18.932 5.889 -14.967 1.00 78.75 210 HIS A C 1
ATOM 1663 O O . HIS A 1 210 ? 19.730 6.061 -14.049 1.00 78.75 210 HIS A O 1
ATOM 1669 N N . PHE A 1 211 ? 19.149 5.018 -15.952 1.00 77.00 211 PHE A N 1
ATOM 1670 C CA . PHE A 1 211 ? 20.286 4.096 -15.991 1.00 77.00 211 PHE A CA 1
ATOM 1671 C C . PHE A 1 211 ? 21.212 4.317 -17.193 1.00 77.00 211 PHE A C 1
ATOM 1673 O O . PHE A 1 211 ? 22.237 3.649 -17.311 1.00 77.00 211 PHE A O 1
ATOM 1680 N N . ILE A 1 212 ? 20.892 5.290 -18.051 1.00 73.50 212 ILE A N 1
ATOM 1681 C CA . ILE A 1 212 ? 21.640 5.609 -19.272 1.00 73.50 212 ILE A CA 1
ATOM 1682 C C . ILE A 1 212 ? 23.095 6.030 -19.002 1.00 73.50 212 ILE A C 1
ATOM 1684 O O . ILE A 1 212 ? 23.957 5.821 -19.854 1.00 73.50 212 ILE A O 1
ATOM 1688 N N . GLU A 1 213 ? 23.355 6.592 -17.816 1.00 66.38 213 GLU A N 1
ATOM 1689 C CA . GLU A 1 213 ? 24.659 7.097 -17.365 1.00 66.38 213 GLU A CA 1
ATOM 1690 C C . GLU A 1 213 ? 25.447 6.080 -16.521 1.00 66.38 213 GLU A C 1
ATOM 1692 O O . GLU A 1 213 ? 26.545 6.393 -16.057 1.00 66.38 213 GLU A O 1
ATOM 1697 N N . LEU A 1 214 ? 24.921 4.866 -16.294 1.00 67.25 214 LEU A N 1
ATOM 1698 C CA . LEU A 1 214 ? 25.667 3.864 -15.538 1.00 67.25 214 LEU A CA 1
ATOM 1699 C C . LEU A 1 214 ? 26.905 3.406 -16.329 1.00 67.25 214 LEU A C 1
ATOM 1701 O O . LEU A 1 214 ? 26.773 3.011 -17.491 1.00 67.25 214 LEU A O 1
ATOM 1705 N N . PRO A 1 215 ? 28.097 3.386 -15.702 1.00 60.59 215 PRO A N 1
ATOM 1706 C CA . PRO A 1 215 ? 29.347 3.020 -16.371 1.00 60.59 215 PRO A CA 1
ATOM 1707 C C . PRO A 1 215 ? 29.335 1.584 -16.919 1.00 60.59 215 PRO A C 1
ATOM 1709 O O . PRO A 1 215 ? 30.010 1.297 -17.902 1.00 60.59 215 PRO A O 1
ATOM 1712 N N . ASP A 1 216 ? 28.513 0.713 -16.330 1.00 63.50 216 ASP A N 1
ATOM 1713 C CA . ASP A 1 216 ? 28.385 -0.701 -16.688 1.00 63.50 216 ASP A CA 1
ATOM 1714 C C . ASP A 1 216 ? 27.363 -0.964 -17.808 1.00 63.50 216 ASP A C 1
ATOM 1716 O O . ASP A 1 216 ? 27.154 -2.117 -18.185 1.00 63.50 216 ASP A O 1
ATOM 1720 N N . ARG A 1 217 ? 26.711 0.075 -18.357 1.00 59.78 217 ARG A N 1
ATOM 1721 C CA . ARG A 1 217 ? 25.643 -0.071 -19.366 1.00 59.78 217 ARG A CA 1
ATOM 1722 C C . ARG A 1 217 ? 26.080 -0.927 -20.557 1.00 59.78 217 ARG A C 1
ATOM 1724 O O . ARG A 1 217 ? 25.335 -1.793 -20.993 1.00 59.78 217 ARG A O 1
ATOM 1731 N N . THR A 1 218 ? 27.308 -0.734 -21.026 1.00 58.47 218 THR A N 1
ATOM 1732 C CA . THR A 1 218 ? 27.860 -1.448 -22.184 1.00 58.47 218 THR A CA 1
ATOM 1733 C C . THR A 1 218 ? 28.469 -2.809 -21.842 1.00 58.47 218 THR A C 1
ATOM 1735 O O . THR A 1 218 ? 28.846 -3.542 -22.753 1.00 58.47 218 THR A O 1
ATOM 1738 N N . LEU A 1 219 ? 28.557 -3.193 -20.559 1.00 59.31 219 LEU A N 1
ATOM 1739 C CA . LEU A 1 219 ? 29.064 -4.517 -20.168 1.00 59.31 219 LEU A CA 1
ATOM 1740 C C . LEU A 1 219 ? 28.077 -5.638 -20.519 1.00 59.31 219 LEU A C 1
ATOM 1742 O O . LEU A 1 219 ? 28.498 -6.770 -20.749 1.00 59.31 219 LEU A O 1
ATOM 1746 N N . HIS A 1 220 ? 26.778 -5.328 -20.581 1.00 54.59 220 HIS A N 1
ATOM 1747 C CA . HIS A 1 220 ? 25.725 -6.280 -20.945 1.00 54.59 220 HIS A CA 1
ATOM 1748 C C . HIS A 1 220 ? 25.357 -6.253 -22.438 1.00 54.59 220 HIS A C 1
ATOM 1750 O O . HIS A 1 220 ? 24.791 -7.224 -22.929 1.00 54.59 220 HIS A O 1
ATOM 1756 N N . ASP A 1 221 ? 25.738 -5.209 -23.181 1.00 56.06 221 ASP A N 1
ATOM 1757 C CA . ASP A 1 221 ? 25.507 -5.093 -24.634 1.00 56.06 221 ASP A CA 1
ATOM 1758 C C . ASP A 1 221 ? 26.480 -5.949 -25.474 1.00 56.06 221 ASP A C 1
ATOM 1760 O O . ASP A 1 221 ? 26.445 -5.934 -26.703 1.00 56.06 221 ASP A O 1
ATOM 1764 N N . GLY A 1 222 ? 27.368 -6.709 -24.823 1.00 58.69 222 GLY A N 1
ATOM 1765 C CA . GLY A 1 222 ? 28.292 -7.639 -25.475 1.00 58.69 222 GLY A CA 1
ATOM 1766 C C . GLY A 1 222 ? 27.656 -8.951 -25.947 1.00 58.69 222 GLY A C 1
ATOM 1767 O O . GLY A 1 222 ? 28.352 -9.758 -26.559 1.00 58.69 222 GLY A O 1
ATOM 1768 N N . PHE A 1 223 ? 26.371 -9.187 -25.664 1.00 59.28 223 PHE A N 1
ATOM 1769 C CA . PHE A 1 223 ? 25.662 -10.371 -26.149 1.00 59.28 223 PHE A CA 1
ATOM 1770 C C . PHE A 1 223 ? 25.206 -10.167 -27.596 1.00 59.28 223 PHE A C 1
ATOM 1772 O O . PHE A 1 223 ? 24.404 -9.287 -27.902 1.00 59.28 223 PHE A O 1
ATOM 1779 N N . SER A 1 224 ? 25.721 -11.000 -28.495 1.00 62.44 224 SER A N 1
ATOM 1780 C CA . SER A 1 224 ? 25.293 -11.077 -29.889 1.00 62.44 224 SER A CA 1
ATOM 1781 C C . SER A 1 224 ? 24.079 -12.001 -30.040 1.00 62.44 224 SER A C 1
ATOM 1783 O O . SER A 1 224 ? 23.795 -12.819 -29.166 1.00 62.44 224 SER A O 1
ATOM 1785 N N . GLU A 1 225 ? 23.386 -11.948 -31.184 1.00 61.62 225 GLU A N 1
ATOM 1786 C CA . GLU A 1 225 ? 22.319 -12.915 -31.512 1.00 61.62 225 GLU A CA 1
ATOM 1787 C C . GLU A 1 225 ? 22.787 -14.380 -31.414 1.00 61.62 225 GLU A C 1
ATOM 1789 O O . GLU A 1 225 ? 21.980 -15.264 -31.150 1.00 61.62 225 GLU A O 1
ATOM 1794 N N . ASN A 1 226 ? 24.090 -14.652 -31.560 1.00 67.62 226 ASN A N 1
ATOM 1795 C CA . ASN A 1 226 ? 24.649 -16.002 -31.437 1.00 67.62 226 ASN A CA 1
ATOM 1796 C C . ASN A 1 226 ? 24.718 -16.511 -29.989 1.00 67.62 226 ASN A C 1
ATOM 1798 O O . ASN A 1 226 ? 24.868 -17.718 -29.771 1.00 67.62 226 ASN A O 1
ATOM 1802 N N . ASP A 1 227 ? 24.634 -15.606 -29.014 1.00 69.75 227 ASP A N 1
ATOM 1803 C CA . ASP A 1 227 ? 24.700 -15.914 -27.585 1.00 69.75 227 ASP A CA 1
ATOM 1804 C C . ASP A 1 227 ? 23.314 -16.221 -26.991 1.00 69.75 227 ASP A C 1
ATOM 1806 O O . ASP A 1 227 ? 23.211 -16.723 -25.871 1.00 69.75 227 ASP A O 1
ATOM 1810 N N . ILE A 1 228 ? 22.245 -15.979 -27.758 1.00 62.00 228 ILE A N 1
ATOM 1811 C CA . ILE A 1 228 ? 20.864 -16.325 -27.419 1.00 62.00 228 ILE A CA 1
ATOM 1812 C C . ILE A 1 228 ? 20.502 -17.602 -28.192 1.00 62.00 228 ILE A C 1
ATOM 1814 O O . ILE A 1 228 ? 20.133 -17.551 -29.363 1.00 62.00 228 ILE A O 1
ATOM 1818 N N . LYS A 1 229 ? 20.647 -18.763 -27.544 1.00 49.19 229 LYS A N 1
ATOM 1819 C CA . LYS A 1 229 ? 20.209 -20.072 -28.062 1.00 49.19 229 LYS A CA 1
ATOM 1820 C C . LYS A 1 229 ? 18.924 -20.545 -27.405 1.00 49.19 229 LYS A C 1
ATOM 1822 O O . LYS A 1 229 ? 18.813 -20.387 -26.169 1.00 49.19 229 LYS A O 1
#